Protein AF-A0A1A8Y1Y3-F1 (afdb_monomer)

Solvent-accessible surface area (backbone atoms only — not comparable to full-atom values): 11560 Å² total; per-residue (Å²): 132,56,73,66,62,54,51,51,53,50,50,53,50,54,52,51,53,48,56,71,71,34,91,44,78,70,52,31,53,54,42,54,68,57,48,44,55,51,52,50,52,50,50,53,55,48,48,60,47,53,59,47,52,68,68,58,75,82,61,96,49,75,66,50,58,53,48,48,50,51,46,52,51,46,47,38,67,56,44,21,56,76,56,90,46,70,66,53,41,53,54,55,49,52,36,39,76,68,67,77,42,54,66,69,56,48,17,50,39,26,62,66,50,24,58,43,79,44,97,87,78,46,54,31,38,54,49,66,35,75,67,37,45,54,50,26,51,52,51,46,52,51,50,50,53,50,47,54,54,46,51,57,52,48,51,62,50,47,77,76,38,96,76,42,63,66,59,52,50,55,52,50,51,52,48,54,50,49,53,49,54,32,44,44,60,19,61,49,43,44,56,50,46,54,51,47,43,74,77,40,73,86,50,43,76,42,79,63,130

Radius of gyration: 21.72 Å; Cα contacts (8 Å, |Δi|>4): 151; chains: 1; bounding box: 48×56×58 Å

Mean predicted aligned error: 16.58 Å

Structure (mmCIF, N/CA/C/O backbone):
data_AF-A0A1A8Y1Y3-F1
#
_entry.id   AF-A0A1A8Y1Y3-F1
#
loop_
_atom_site.group_PDB
_atom_site.id
_atom_site.type_symbol
_atom_site.label_atom_id
_atom_site.label_alt_id
_atom_site.label_comp_id
_atom_site.label_asym_id
_atom_site.label_entity_id
_atom_site.label_seq_id
_atom_site.pdbx_PDB_ins_code
_atom_site.Cartn_x
_atom_site.Cartn_y
_atom_site.Cartn_z
_atom_site.occupancy
_atom_site.B_iso_or_equiv
_atom_site.auth_seq_id
_atom_site.auth_comp_id
_atom_site.auth_asym_id
_atom_site.auth_atom_id
_atom_site.pdbx_PDB_model_num
ATOM 1 N N . MET A 1 1 ? -11.762 -36.067 -2.897 1.00 52.84 1 MET A N 1
ATOM 2 C CA . MET A 1 1 ? -12.288 -34.931 -3.679 1.00 52.84 1 MET A CA 1
ATOM 3 C C . MET A 1 1 ? -11.111 -34.290 -4.374 1.00 52.84 1 MET A C 1
ATOM 5 O O . MET A 1 1 ? -10.043 -34.253 -3.764 1.00 52.84 1 MET A O 1
ATOM 9 N N . SER A 1 2 ? -11.249 -33.906 -5.642 1.00 61.72 2 SER A N 1
ATOM 10 C CA . SER A 1 2 ? -10.148 -33.225 -6.332 1.00 61.72 2 SER A CA 1
ATOM 11 C C . SER A 1 2 ? -10.033 -31.788 -5.805 1.00 61.72 2 SER A C 1
ATOM 13 O O . SER A 1 2 ? -11.026 -31.202 -5.377 1.00 61.72 2 SER A O 1
ATOM 15 N N . LYS A 1 3 ? -8.821 -31.222 -5.814 1.00 64.25 3 LYS A N 1
ATOM 16 C CA . LYS A 1 3 ? -8.572 -29.844 -5.352 1.00 64.25 3 LYS A CA 1
ATOM 17 C C . LYS A 1 3 ? -9.423 -28.827 -6.137 1.00 64.25 3 LYS A C 1
ATOM 19 O O . LYS A 1 3 ? -9.935 -27.874 -5.567 1.00 64.25 3 LYS A O 1
ATOM 24 N N . GLU A 1 4 ? -9.675 -29.122 -7.412 1.00 60.81 4 GLU A N 1
ATOM 25 C CA . GLU A 1 4 ? -10.518 -28.322 -8.307 1.00 60.81 4 GLU A CA 1
ATOM 26 C C . GLU A 1 4 ? -12.006 -28.338 -7.914 1.00 60.81 4 GLU A C 1
ATOM 28 O O . GLU A 1 4 ? -12.672 -27.312 -8.015 1.00 60.81 4 GLU A O 1
ATOM 33 N N . GLU A 1 5 ? -12.541 -29.463 -7.422 1.00 67.06 5 GLU A N 1
ATOM 34 C CA . GLU A 1 5 ? -13.933 -29.536 -6.939 1.00 67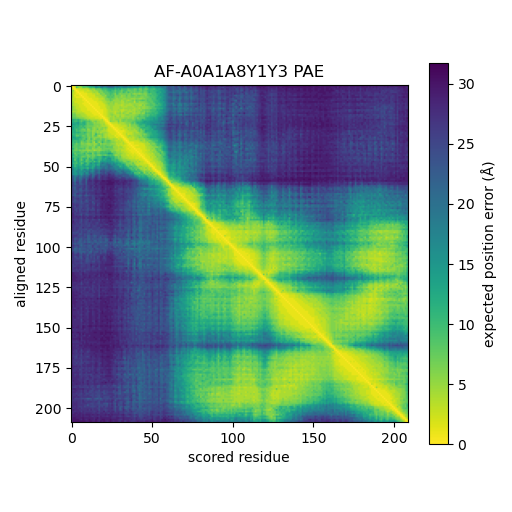.06 5 GLU A CA 1
ATOM 35 C C . GLU A 1 5 ? -14.148 -28.703 -5.668 1.00 67.06 5 GLU A C 1
ATOM 37 O O . GLU A 1 5 ? -15.237 -28.177 -5.431 1.00 67.06 5 GLU A O 1
ATOM 42 N N . GLU A 1 6 ? -13.115 -28.595 -4.836 1.00 68.81 6 GLU A N 1
ATOM 43 C CA . GLU A 1 6 ? -13.151 -27.837 -3.589 1.00 68.81 6 GLU A CA 1
ATOM 44 C C . GLU A 1 6 ? -13.008 -26.330 -3.844 1.00 68.81 6 GLU A C 1
ATOM 46 O O . GLU A 1 6 ? -13.726 -25.538 -3.234 1.00 68.81 6 GLU A O 1
ATOM 51 N N . ASP A 1 7 ? -12.159 -25.948 -4.803 1.00 66.06 7 ASP A N 1
ATOM 52 C CA . ASP A 1 7 ? -12.017 -24.565 -5.269 1.00 66.06 7 ASP A CA 1
ATOM 53 C C . ASP A 1 7 ? -13.298 -24.067 -5.967 1.00 66.06 7 ASP A C 1
ATOM 55 O O . ASP A 1 7 ? -13.729 -22.937 -5.736 1.00 66.06 7 ASP A O 1
ATOM 59 N N . LEU A 1 8 ? -13.967 -24.914 -6.761 1.00 70.06 8 LEU A N 1
ATOM 60 C CA . LEU A 1 8 ? -15.238 -24.571 -7.413 1.00 70.06 8 LEU A CA 1
ATOM 61 C C . LEU A 1 8 ? -16.374 -24.339 -6.409 1.00 70.06 8 LEU A C 1
ATOM 63 O O . LEU A 1 8 ? -17.130 -23.380 -6.553 1.00 70.06 8 LEU A O 1
ATOM 67 N N . ARG A 1 9 ? -16.477 -25.167 -5.362 1.00 74.88 9 ARG A N 1
ATOM 68 C CA . ARG A 1 9 ? -17.486 -24.976 -4.304 1.00 74.88 9 ARG A CA 1
ATOM 69 C C . ARG A 1 9 ? -17.232 -23.724 -3.473 1.00 74.88 9 ARG A C 1
ATOM 71 O O . ARG A 1 9 ? -18.181 -23.063 -3.056 1.00 74.88 9 ARG A O 1
ATOM 78 N N . GLU A 1 10 ? -15.972 -23.390 -3.207 1.00 70.69 10 GLU A N 1
ATOM 79 C CA . GLU A 1 10 ? -15.634 -22.137 -2.526 1.00 70.69 10 GLU A CA 1
ATOM 80 C C . GLU A 1 10 ? -15.898 -20.918 -3.402 1.00 70.69 10 GLU A C 1
ATOM 82 O O . GLU A 1 10 ? -16.419 -19.918 -2.908 1.00 70.69 10 GLU A O 1
ATOM 87 N N . PHE A 1 11 ? -15.619 -21.015 -4.701 1.00 71.31 11 PHE A N 1
ATOM 88 C CA . PHE A 1 11 ? -15.965 -19.981 -5.666 1.00 71.31 11 PHE A CA 1
ATOM 89 C C . PHE A 1 11 ? -17.478 -19.729 -5.695 1.00 71.31 11 PHE A C 1
ATOM 91 O O . PHE A 1 11 ? -17.907 -18.586 -5.552 1.00 71.31 11 PHE A O 1
ATOM 98 N N . GLU A 1 12 ? -18.298 -20.783 -5.776 1.00 74.62 12 GLU A N 1
ATOM 99 C CA . GLU A 1 12 ? -19.763 -20.672 -5.690 1.00 74.62 12 GLU A CA 1
ATOM 100 C C . GLU A 1 12 ? -20.221 -20.020 -4.379 1.00 74.62 12 GLU A C 1
ATOM 102 O O . GLU A 1 12 ? -21.086 -19.143 -4.390 1.00 74.62 12 GLU A O 1
ATOM 107 N N . ARG A 1 13 ? -19.595 -20.373 -3.252 1.00 78.50 13 ARG A N 1
ATOM 108 C CA . ARG A 1 13 ? -19.936 -19.815 -1.938 1.00 78.50 13 ARG A CA 1
ATOM 109 C C . ARG A 1 13 ? -19.617 -18.322 -1.823 1.00 78.50 13 ARG A C 1
ATOM 111 O O . ARG A 1 13 ? -20.435 -17.559 -1.313 1.00 78.50 13 ARG A O 1
ATOM 118 N N . VAL A 1 14 ? -18.452 -17.893 -2.314 1.00 73.75 14 VAL A N 1
ATOM 119 C CA . VAL A 1 14 ? -18.054 -16.473 -2.334 1.00 73.75 14 VAL A CA 1
ATOM 120 C C . VAL A 1 14 ? -18.980 -15.668 -3.247 1.00 73.75 14 VAL A C 1
ATOM 122 O O . VAL A 1 14 ? -19.375 -14.552 -2.903 1.00 73.75 14 VAL A O 1
ATOM 125 N N . LEU A 1 15 ? -19.380 -16.240 -4.386 1.00 70.81 15 LEU A N 1
ATOM 126 C CA . LEU A 1 15 ? -20.354 -15.622 -5.282 1.00 70.81 15 LEU A CA 1
ATOM 127 C C . LEU A 1 15 ? -21.737 -15.477 -4.628 1.00 70.81 15 LEU A C 1
ATOM 129 O O . LEU A 1 15 ? -22.355 -14.420 -4.762 1.00 70.81 15 LEU A O 1
ATOM 133 N N . GLU A 1 16 ? -22.215 -16.486 -3.893 1.00 74.19 16 GLU A N 1
ATOM 134 C CA . GLU A 1 16 ? -23.490 -16.415 -3.163 1.00 74.19 16 GLU A CA 1
ATOM 135 C C . GLU A 1 16 ? -23.486 -15.363 -2.044 1.00 74.19 16 GLU A C 1
ATOM 137 O O . GLU A 1 16 ? -24.480 -14.656 -1.849 1.00 74.19 16 GLU A O 1
ATOM 142 N N . GLU A 1 17 ? -22.378 -15.219 -1.314 1.00 76.75 17 GLU A N 1
ATOM 143 C CA . GLU A 1 17 ? -22.241 -14.198 -0.268 1.00 76.75 17 GLU A CA 1
ATOM 144 C C . GLU A 1 17 ? -22.267 -12.782 -0.852 1.00 76.75 17 GLU A C 1
ATOM 146 O O . GLU A 1 17 ? -23.011 -11.923 -0.371 1.00 76.75 17 GLU A O 1
ATOM 151 N N . LEU A 1 18 ? -21.537 -12.551 -1.946 1.00 71.12 18 LEU A N 1
ATOM 152 C CA . LEU A 1 18 ? -21.542 -11.264 -2.644 1.00 71.12 18 LEU A CA 1
ATOM 153 C C . LEU A 1 18 ? -22.906 -10.960 -3.276 1.00 71.12 18 LEU A C 1
ATOM 155 O O . LEU A 1 18 ? -23.325 -9.799 -3.305 1.00 71.12 18 LEU A O 1
ATOM 159 N N . ALA A 1 19 ? -23.633 -11.993 -3.714 1.00 69.25 19 ALA A N 1
ATOM 160 C CA . ALA A 1 19 ? -25.000 -11.867 -4.204 1.00 69.25 19 ALA A CA 1
ATOM 161 C C . ALA A 1 19 ? -26.004 -11.471 -3.121 1.00 69.25 19 ALA A C 1
ATOM 163 O O . ALA A 1 19 ? -26.882 -10.647 -3.377 1.00 69.25 19 ALA A O 1
ATOM 164 N N . ARG A 1 20 ? -25.850 -11.990 -1.899 1.00 73.88 20 ARG A N 1
ATOM 165 C CA . ARG A 1 20 ? -26.653 -11.568 -0.742 1.00 73.88 20 ARG A CA 1
ATOM 166 C C . ARG A 1 20 ? -26.337 -10.153 -0.269 1.00 73.88 20 ARG A C 1
ATOM 168 O O . ARG A 1 20 ? -27.226 -9.472 0.235 1.00 73.88 20 ARG A O 1
ATOM 175 N N . GLU A 1 21 ? -25.088 -9.715 -0.394 1.00 71.12 21 GLU A N 1
ATOM 176 C CA . GLU A 1 21 ? -24.650 -8.392 0.060 1.00 71.12 21 GLU A CA 1
ATOM 177 C C . GLU A 1 21 ? -24.949 -7.257 -0.936 1.00 71.12 21 GLU A C 1
ATOM 179 O O . GLU A 1 21 ? -24.847 -6.078 -0.573 1.00 71.12 21 GLU A O 1
ATOM 184 N N . ALA A 1 22 ? -25.261 -7.565 -2.193 1.00 68.25 22 ALA A N 1
ATOM 185 C CA . ALA A 1 22 ? -25.546 -6.561 -3.212 1.00 68.25 22 ALA A CA 1
ATOM 186 C C . ALA A 1 22 ? -26.997 -6.070 -3.132 1.00 68.25 22 ALA A C 1
ATOM 188 O O . ALA A 1 22 ? -27.941 -6.857 -3.108 1.00 68.25 22 ALA A O 1
ATOM 189 N N . ARG A 1 23 ? -27.194 -4.745 -3.130 1.00 71.12 23 ARG A N 1
ATOM 190 C CA . ARG A 1 23 ? -28.542 -4.143 -3.055 1.00 71.12 23 ARG A CA 1
ATOM 191 C C . ARG A 1 23 ? -29.171 -3.875 -4.423 1.00 71.12 23 ARG A C 1
ATOM 193 O O . ARG A 1 23 ? -30.367 -3.610 -4.503 1.00 71.12 23 ARG A O 1
ATOM 200 N N . SER A 1 24 ? -28.380 -3.921 -5.494 1.00 73.00 24 SER A N 1
ATOM 201 C CA . SER A 1 24 ? -28.830 -3.714 -6.872 1.00 73.00 24 SER A CA 1
ATOM 202 C C . SER A 1 24 ? -27.942 -4.487 -7.863 1.00 73.00 24 SER A C 1
ATOM 204 O O . SER A 1 24 ? -26.800 -4.821 -7.540 1.00 73.00 24 SER A O 1
ATOM 206 N N . PRO A 1 25 ? -28.417 -4.773 -9.087 1.00 68.12 25 PRO A N 1
ATOM 207 C CA . PRO A 1 25 ? -27.651 -5.547 -10.068 1.00 68.12 25 PRO A CA 1
ATOM 208 C C . PRO A 1 25 ? -26.379 -4.837 -10.566 1.00 68.12 25 PRO A C 1
ATOM 210 O O . PRO A 1 25 ? -25.428 -5.502 -10.974 1.00 68.12 25 PRO A O 1
ATOM 213 N N . SER A 1 26 ? -26.319 -3.502 -10.516 1.00 66.94 26 SER A N 1
ATOM 214 C CA . SER A 1 26 ? -25.091 -2.754 -10.826 1.00 66.94 26 SER A CA 1
ATOM 215 C C . SER A 1 26 ? -24.060 -2.850 -9.699 1.00 66.94 26 SER A C 1
ATOM 217 O O . SER A 1 26 ? -22.875 -2.996 -9.979 1.00 66.94 26 SER A O 1
ATOM 219 N N . ASP A 1 27 ? -24.524 -2.824 -8.446 1.00 67.88 27 ASP A N 1
ATOM 220 C CA . ASP A 1 27 ? -23.708 -2.963 -7.232 1.00 67.88 27 ASP A CA 1
ATOM 221 C C . ASP A 1 27 ? -23.135 -4.387 -7.103 1.00 67.88 27 ASP A C 1
ATOM 223 O O . ASP A 1 27 ? -21.963 -4.585 -6.785 1.00 67.88 27 ASP A O 1
ATOM 227 N N . LEU A 1 28 ? -23.932 -5.389 -7.487 1.00 66.62 28 LEU A N 1
ATOM 228 C CA . LEU A 1 28 ? -23.495 -6.777 -7.624 1.00 66.62 28 LEU A CA 1
ATOM 229 C C . LEU A 1 28 ? -22.328 -6.900 -8.606 1.00 66.62 28 LEU A C 1
ATOM 231 O O . LEU A 1 28 ? -21.344 -7.574 -8.327 1.00 66.62 28 LEU A O 1
ATOM 235 N N . ARG A 1 29 ? -22.418 -6.232 -9.759 1.00 66.06 29 ARG A N 1
ATOM 236 C CA . ARG A 1 29 ? -21.397 -6.318 -10.807 1.00 66.06 29 ARG A CA 1
ATOM 237 C C . ARG A 1 29 ? -20.074 -5.682 -10.374 1.00 66.06 29 ARG A C 1
ATOM 239 O O . ARG A 1 29 ? -19.021 -6.232 -10.682 1.00 66.06 29 ARG A O 1
ATOM 246 N N . SER A 1 30 ? -20.116 -4.570 -9.635 1.00 62.91 30 SER A N 1
ATOM 247 C CA . SER A 1 30 ? -18.916 -3.961 -9.045 1.00 62.91 30 SER A CA 1
ATOM 248 C C . SER A 1 30 ? -18.316 -4.811 -7.926 1.00 62.91 30 SER A C 1
ATOM 250 O O . SER A 1 30 ? -17.102 -4.999 -7.904 1.00 62.91 30 SER A O 1
ATOM 252 N N . LYS A 1 31 ? -19.144 -5.387 -7.046 1.00 66.00 31 LYS A N 1
ATOM 253 C CA . LYS A 1 31 ? -18.680 -6.289 -5.980 1.00 66.00 31 LYS A CA 1
ATOM 254 C C . LYS A 1 31 ? -18.087 -7.583 -6.534 1.00 66.00 31 LYS A C 1
ATOM 256 O O . LYS A 1 31 ? -17.050 -8.035 -6.071 1.00 66.00 31 LYS A O 1
ATOM 261 N N . LEU A 1 32 ? -18.677 -8.153 -7.578 1.00 65.44 32 LEU A N 1
ATOM 262 C CA . LEU A 1 32 ? -18.143 -9.351 -8.224 1.00 65.44 32 LEU A CA 1
ATOM 263 C C . LEU A 1 32 ? -16.787 -9.112 -8.897 1.00 65.44 32 LEU A C 1
ATOM 265 O O . LEU A 1 32 ? -15.934 -9.991 -8.866 1.00 65.44 32 LEU A O 1
ATOM 269 N N . LEU A 1 33 ? -16.563 -7.938 -9.490 1.00 60.78 33 LEU A N 1
ATOM 270 C CA . LEU A 1 33 ? -15.292 -7.635 -10.153 1.00 60.78 33 LEU A CA 1
ATOM 271 C C . LEU A 1 33 ? -14.180 -7.217 -9.181 1.00 60.78 33 LEU A C 1
ATOM 273 O O . LEU A 1 33 ? -13.020 -7.503 -9.459 1.00 60.78 33 LEU A O 1
ATOM 277 N N . CYS A 1 34 ? -14.512 -6.554 -8.070 1.00 58.03 34 CYS A N 1
ATOM 278 C CA . CYS A 1 34 ? -13.516 -6.056 -7.115 1.00 58.03 34 CYS A CA 1
ATOM 279 C C . CYS A 1 34 ? -13.350 -6.950 -5.877 1.00 58.03 34 CYS A C 1
ATOM 281 O O . CYS A 1 34 ? -12.221 -7.207 -5.460 1.00 58.03 34 CYS A O 1
ATOM 283 N N . ASP A 1 35 ? -14.449 -7.436 -5.295 1.00 66.06 35 ASP A N 1
ATOM 284 C CA . ASP A 1 35 ? -14.432 -8.147 -4.012 1.00 66.06 35 ASP A CA 1
ATOM 285 C C . ASP A 1 35 ? -14.315 -9.662 -4.186 1.00 66.06 35 ASP A C 1
ATOM 287 O O . ASP A 1 35 ? -13.680 -10.310 -3.356 1.00 66.06 35 ASP A O 1
ATOM 291 N N . ALA A 1 36 ? -14.861 -10.246 -5.262 1.00 65.19 36 ALA A N 1
ATOM 292 C CA . ALA A 1 36 ? -14.741 -11.692 -5.481 1.00 65.19 36 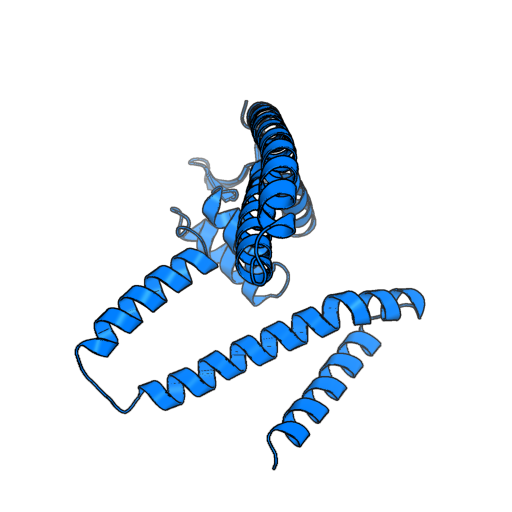ALA A CA 1
ATOM 293 C C . ALA A 1 36 ? -13.285 -12.096 -5.727 1.00 65.19 36 ALA A C 1
ATOM 295 O O . ALA A 1 36 ? -12.791 -13.015 -5.078 1.00 65.19 36 ALA A O 1
ATOM 296 N N . SER A 1 37 ? -12.570 -11.374 -6.597 1.00 58.91 37 SER A N 1
ATOM 297 C CA . SER A 1 37 ? -11.152 -11.647 -6.852 1.00 58.91 37 SER A CA 1
ATOM 298 C C . SER A 1 37 ? -10.305 -11.435 -5.599 1.00 58.91 37 SER A C 1
ATOM 300 O O . SER A 1 37 ? -9.444 -12.251 -5.303 1.00 58.91 37 SER A O 1
ATOM 302 N N . ALA A 1 38 ? -10.583 -10.383 -4.821 1.00 61.94 38 ALA A N 1
ATOM 303 C CA . ALA A 1 38 ? -9.848 -10.103 -3.592 1.00 61.94 38 ALA A CA 1
ATOM 304 C C . ALA A 1 38 ? -10.082 -11.175 -2.514 1.00 61.94 38 ALA A C 1
ATOM 306 O O . ALA A 1 38 ? -9.126 -11.627 -1.889 1.00 61.94 38 ALA A O 1
ATOM 307 N N . ARG A 1 39 ? -11.329 -11.630 -2.327 1.00 65.38 39 ARG A N 1
ATOM 308 C CA . ARG A 1 39 ? -11.656 -12.691 -1.360 1.00 65.38 39 ARG A CA 1
ATOM 309 C C . ARG A 1 39 ? -11.093 -14.051 -1.778 1.00 65.38 39 ARG A C 1
ATOM 311 O O . ARG A 1 39 ? -10.631 -14.799 -0.924 1.00 65.38 39 ARG A O 1
ATOM 318 N N . LEU A 1 40 ? -11.080 -14.366 -3.072 1.00 64.94 40 LEU A N 1
ATOM 319 C CA . LEU A 1 40 ? -10.477 -15.601 -3.589 1.00 64.94 40 LEU A CA 1
ATOM 320 C C . LEU A 1 40 ? -8.946 -15.585 -3.497 1.00 64.94 40 LEU A C 1
ATOM 322 O O . LEU A 1 40 ? -8.332 -16.597 -3.150 1.00 64.94 40 LEU A O 1
ATOM 326 N N . ASP A 1 41 ? -8.326 -14.430 -3.731 1.00 63.47 41 ASP A N 1
ATOM 327 C CA . ASP A 1 41 ? -6.894 -14.233 -3.500 1.00 63.47 41 ASP A CA 1
ATOM 328 C C . ASP A 1 41 ? -6.543 -14.390 -2.009 1.00 63.47 41 ASP A C 1
ATOM 330 O O . ASP A 1 41 ? -5.523 -14.994 -1.677 1.00 63.47 41 ASP A O 1
ATOM 334 N N . ASP A 1 42 ? -7.400 -13.924 -1.096 1.00 66.12 42 ASP A N 1
ATOM 335 C CA . ASP A 1 42 ? -7.206 -14.093 0.349 1.00 66.12 42 ASP A CA 1
ATOM 336 C C . ASP A 1 42 ? -7.364 -15.560 0.790 1.00 66.12 42 ASP A C 1
ATOM 338 O O . ASP A 1 42 ? -6.535 -16.068 1.550 1.00 66.12 42 ASP A O 1
ATOM 342 N N . ILE A 1 43 ? -8.363 -16.280 0.270 1.00 66.56 43 ILE A N 1
ATOM 343 C CA . ILE A 1 43 ? -8.590 -17.703 0.576 1.00 66.56 43 ILE A CA 1
ATOM 344 C C . ILE A 1 43 ? -7.450 -18.575 0.030 1.00 66.56 43 ILE A C 1
ATOM 346 O O . ILE A 1 43 ? -6.923 -19.436 0.741 1.00 66.56 43 ILE A O 1
ATOM 350 N N . SER A 1 44 ? -6.994 -18.319 -1.198 1.00 62.00 44 SER A N 1
ATOM 351 C CA . SER A 1 44 ? -5.840 -19.023 -1.776 1.00 62.00 44 SER A CA 1
ATOM 352 C C . SER A 1 44 ? -4.534 -18.694 -1.035 1.00 62.00 44 SER A C 1
ATOM 354 O O . SER A 1 44 ? -3.703 -19.578 -0.787 1.00 62.00 44 SER A O 1
ATOM 356 N N . ALA A 1 45 ? -4.368 -17.450 -0.574 1.00 58.03 45 ALA A N 1
ATOM 357 C CA . ALA A 1 45 ? -3.261 -17.057 0.291 1.00 58.03 45 ALA A CA 1
ATOM 358 C C . ALA A 1 45 ? -3.318 -17.740 1.668 1.00 58.03 45 ALA A C 1
ATOM 360 O O . ALA A 1 45 ? -2.273 -18.039 2.243 1.00 58.03 45 ALA A O 1
ATOM 361 N N . GLN A 1 46 ? -4.507 -18.020 2.198 1.00 63.59 46 GLN A N 1
ATOM 362 C CA . GLN A 1 46 ? -4.682 -18.694 3.482 1.00 63.59 46 GLN A CA 1
ATOM 363 C C . GLN A 1 46 ? -4.443 -20.207 3.366 1.00 63.59 46 GLN A C 1
ATOM 365 O O . GLN A 1 46 ? -3.722 -20.776 4.186 1.00 63.59 46 GLN A O 1
ATOM 370 N N . ARG A 1 47 ? -4.922 -20.851 2.293 1.00 58.41 47 ARG A N 1
ATOM 371 C CA . ARG A 1 47 ? -4.637 -22.268 1.993 1.00 58.41 47 ARG A CA 1
ATOM 372 C C . ARG A 1 47 ? -3.152 -22.529 1.751 1.00 58.41 47 ARG A C 1
ATOM 374 O O . ARG A 1 47 ? -2.611 -23.498 2.266 1.00 58.41 47 ARG A O 1
ATOM 381 N N . THR A 1 48 ? -2.456 -21.635 1.048 1.00 56.25 48 THR A N 1
ATOM 382 C CA . THR A 1 48 ? -0.998 -21.753 0.837 1.00 56.25 48 THR A CA 1
ATOM 383 C C . THR A 1 48 ? -0.177 -21.577 2.118 1.00 56.25 48 THR A C 1
ATOM 385 O O . THR A 1 48 ? 0.970 -22.018 2.159 1.00 56.25 48 THR A O 1
ATOM 388 N N . LEU A 1 49 ? -0.733 -20.965 3.169 1.00 53.00 49 LEU A N 1
ATOM 389 C CA . LEU A 1 49 ? -0.119 -20.928 4.500 1.00 53.00 49 LEU A CA 1
ATOM 390 C C . LEU A 1 49 ? -0.361 -22.236 5.258 1.00 53.00 49 LEU A C 1
ATOM 392 O O . LEU A 1 49 ? 0.592 -22.795 5.791 1.00 53.00 49 LEU A O 1
ATOM 396 N N . VAL A 1 50 ? -1.588 -22.762 5.226 1.00 56.38 50 VAL A N 1
ATOM 397 C CA . VAL A 1 50 ? -1.960 -24.023 5.894 1.00 56.38 50 VAL A CA 1
ATOM 398 C C . VAL A 1 50 ? -1.246 -25.231 5.268 1.00 56.38 50 VAL A C 1
ATOM 400 O O . VAL A 1 50 ? -0.640 -26.022 5.989 1.00 56.38 50 VAL A O 1
ATOM 403 N N . ASP A 1 51 ? -1.205 -25.325 3.933 1.00 51.09 51 ASP A N 1
ATOM 404 C CA . ASP A 1 51 ? -0.466 -26.373 3.205 1.00 51.09 51 ASP A CA 1
ATOM 405 C C . ASP A 1 51 ? 1.049 -26.300 3.500 1.00 51.09 51 ASP A C 1
ATOM 407 O O . ASP A 1 51 ? 1.746 -27.316 3.538 1.00 51.09 51 ASP A O 1
ATOM 411 N N . ARG A 1 52 ? 1.579 -25.095 3.756 1.00 48.88 52 ARG A N 1
ATOM 412 C CA . ARG A 1 52 ? 3.002 -24.861 4.048 1.00 48.88 52 ARG A CA 1
ATOM 413 C C . ARG A 1 52 ? 3.349 -25.130 5.509 1.00 48.88 52 ARG A C 1
ATOM 415 O O . ARG A 1 52 ? 4.455 -25.589 5.774 1.00 48.88 52 ARG A O 1
ATOM 422 N N . GLU A 1 53 ? 2.424 -24.898 6.434 1.00 50.84 53 GLU A N 1
ATOM 423 C CA . GLU A 1 53 ? 2.542 -25.279 7.846 1.00 50.84 53 GLU A CA 1
ATOM 424 C C . GLU A 1 53 ? 2.491 -26.801 8.025 1.00 50.84 53 GLU A C 1
ATOM 426 O O . GLU A 1 53 ? 3.325 -27.347 8.750 1.00 50.84 53 GLU A O 1
ATOM 431 N N . ALA A 1 54 ? 1.615 -27.495 7.288 1.00 48.78 54 ALA A N 1
ATOM 432 C CA . ALA A 1 54 ? 1.540 -28.957 7.280 1.00 48.78 54 ALA A CA 1
ATOM 433 C C . ALA A 1 54 ? 2.825 -29.612 6.736 1.00 48.78 54 ALA A C 1
ATOM 435 O O . ALA A 1 54 ? 3.275 -30.626 7.262 1.00 48.78 54 ALA A O 1
ATOM 436 N N . HIS A 1 55 ? 3.475 -28.999 5.740 1.00 45.69 55 HIS A N 1
ATOM 437 C CA . HIS A 1 55 ? 4.775 -29.454 5.224 1.00 45.69 55 HIS A CA 1
ATOM 438 C C . HIS A 1 55 ? 5.967 -29.100 6.136 1.00 45.69 55 HIS A C 1
ATOM 440 O O . HIS A 1 55 ? 7.065 -29.622 5.955 1.00 45.69 55 HIS A O 1
ATOM 446 N N . CYS A 1 56 ? 5.783 -28.199 7.108 1.00 44.34 56 CYS A N 1
ATOM 447 C CA . CYS A 1 56 ? 6.855 -27.670 7.959 1.00 44.34 56 CYS A CA 1
ATOM 448 C C . CYS A 1 56 ? 6.966 -28.342 9.336 1.00 44.34 56 CYS A C 1
ATOM 450 O O . CYS A 1 56 ? 7.899 -28.022 10.076 1.00 44.34 56 CYS A O 1
ATOM 452 N N . GLN A 1 57 ? 6.069 -29.266 9.693 1.00 48.75 57 GLN A N 1
ATOM 453 C CA . GLN A 1 57 ? 6.163 -30.001 10.961 1.00 48.75 57 GLN A CA 1
ATOM 454 C C . GLN A 1 57 ? 7.248 -31.094 10.970 1.00 48.75 57 GLN A C 1
ATOM 456 O O . GLN A 1 57 ? 7.638 -31.519 12.054 1.00 48.75 57 GLN A O 1
ATOM 461 N N . ASP A 1 58 ? 7.798 -31.490 9.814 1.00 50.25 58 ASP A N 1
ATOM 462 C CA . ASP A 1 58 ? 8.557 -32.749 9.701 1.00 50.25 58 ASP A CA 1
ATOM 463 C C . ASP A 1 58 ? 10.091 -32.619 9.588 1.00 50.25 58 ASP A C 1
ATOM 465 O O . ASP A 1 58 ? 10.799 -33.611 9.429 1.00 50.25 58 ASP A O 1
ATOM 469 N N . SER A 1 59 ? 10.673 -31.417 9.694 1.00 44.25 59 SER A N 1
ATOM 470 C CA . SER A 1 59 ? 12.139 -31.283 9.605 1.00 44.25 59 SER A CA 1
ATOM 471 C C . SER A 1 59 ? 12.713 -30.173 10.489 1.00 44.25 59 SER A C 1
ATOM 473 O O . SER A 1 59 ? 12.888 -29.022 10.077 1.00 44.25 59 SER A O 1
ATOM 475 N N . GLY A 1 60 ? 13.046 -30.535 11.730 1.00 46.69 60 GLY A N 1
ATOM 476 C CA . GLY A 1 60 ? 13.781 -29.693 12.671 1.00 46.69 60 GLY A CA 1
ATOM 477 C C . GLY A 1 60 ? 15.262 -29.575 12.296 1.00 46.69 60 GLY A C 1
ATOM 478 O O . GLY A 1 60 ? 16.055 -30.469 12.564 1.00 46.69 60 GLY A O 1
ATOM 479 N N . GLY A 1 61 ? 15.657 -28.444 11.712 1.00 54.59 61 GLY A N 1
ATOM 480 C CA . GLY A 1 61 ? 17.060 -28.121 11.439 1.00 54.59 61 GLY A CA 1
ATOM 481 C C . GLY A 1 61 ? 17.283 -26.630 11.188 1.00 54.59 61 GLY A C 1
ATOM 482 O O . GLY A 1 61 ? 16.331 -25.881 10.998 1.00 54.59 61 GLY A O 1
ATOM 483 N N . LEU A 1 62 ? 18.549 -26.192 11.156 1.00 54.97 62 LEU A N 1
ATOM 484 C CA . LEU A 1 62 ? 19.012 -24.838 10.781 1.00 54.97 62 LEU A CA 1
ATOM 485 C C . LEU A 1 62 ? 18.233 -24.119 9.649 1.00 54.97 62 LEU A C 1
ATOM 487 O O . LEU A 1 62 ? 18.007 -22.914 9.810 1.00 54.97 62 LEU A O 1
ATOM 491 N N . PRO A 1 63 ? 17.752 -24.780 8.568 1.00 57.66 63 PRO A N 1
ATOM 492 C CA . PRO A 1 63 ? 16.849 -24.145 7.601 1.00 57.66 63 PRO A CA 1
ATOM 493 C C . PRO A 1 63 ? 15.594 -23.539 8.240 1.00 57.66 63 PRO A C 1
ATOM 495 O O . PRO A 1 63 ? 15.168 -22.469 7.824 1.00 57.66 63 PRO A O 1
ATOM 498 N N . HIS A 1 64 ? 15.050 -24.122 9.309 1.00 53.66 64 HIS A N 1
ATOM 499 C CA . HIS A 1 64 ? 13.897 -23.583 10.030 1.00 53.66 64 HIS A CA 1
ATOM 500 C C . HIS A 1 64 ? 14.191 -22.226 10.683 1.00 53.66 64 HIS A C 1
ATOM 502 O O . HIS A 1 64 ? 13.321 -21.362 10.702 1.00 53.66 64 HIS A O 1
ATOM 508 N N . LYS A 1 65 ? 15.418 -21.977 11.165 1.00 57.22 65 LYS A N 1
ATOM 509 C CA . LYS A 1 65 ? 15.784 -20.663 11.724 1.00 57.22 65 LYS A CA 1
ATOM 510 C C . LYS A 1 65 ? 15.897 -19.600 10.637 1.00 57.22 65 LYS A C 1
ATOM 512 O O . LYS A 1 65 ? 15.451 -18.479 10.854 1.00 57.22 65 LYS A O 1
ATOM 517 N N . VAL A 1 66 ? 16.434 -19.955 9.469 1.00 62.31 66 VAL A N 1
ATOM 518 C CA . VAL A 1 66 ? 16.534 -19.040 8.320 1.00 62.31 66 VAL A CA 1
ATOM 519 C C . VAL A 1 66 ? 15.157 -18.786 7.717 1.00 62.31 66 VAL A C 1
ATOM 521 O O . VAL A 1 66 ? 14.812 -17.638 7.476 1.00 62.31 66 VAL A O 1
ATOM 524 N N . VAL A 1 67 ? 14.330 -19.819 7.559 1.00 64.31 67 VAL A N 1
ATOM 525 C CA . VAL A 1 67 ? 12.944 -19.681 7.099 1.00 64.31 67 VAL A CA 1
ATOM 526 C C . VAL A 1 67 ? 12.119 -18.906 8.113 1.00 64.31 67 VAL A C 1
ATOM 528 O O . VAL A 1 67 ? 11.388 -18.023 7.703 1.00 64.31 67 VAL A O 1
ATOM 531 N N . ARG A 1 68 ? 12.266 -19.134 9.423 1.00 63.84 68 ARG A N 1
ATOM 532 C CA . ARG A 1 68 ? 11.594 -18.330 10.456 1.00 63.84 68 ARG A CA 1
ATOM 533 C C . ARG A 1 68 ? 12.086 -16.887 10.446 1.00 63.84 68 ARG A C 1
ATOM 535 O O . ARG A 1 68 ? 11.268 -15.987 10.587 1.00 63.84 68 ARG A O 1
ATOM 542 N N . TYR A 1 69 ? 13.380 -16.640 10.254 1.00 64.06 69 TYR A N 1
ATOM 543 C CA . TYR A 1 69 ? 13.932 -15.288 10.126 1.00 64.06 69 TYR A CA 1
ATOM 544 C C . TYR A 1 69 ? 13.418 -14.584 8.866 1.00 64.06 69 TYR A C 1
ATOM 546 O O . TYR A 1 69 ? 12.995 -13.435 8.926 1.00 64.06 69 TYR A O 1
ATOM 554 N N . LEU A 1 70 ? 13.389 -15.282 7.730 1.00 60.69 70 LEU A N 1
ATOM 555 C CA . LEU A 1 70 ? 12.841 -14.770 6.478 1.00 60.69 70 LEU A CA 1
ATOM 556 C C . LEU A 1 70 ? 11.327 -14.608 6.553 1.00 60.69 70 LEU A C 1
ATOM 558 O O . LEU A 1 70 ? 10.826 -13.631 6.025 1.00 60.69 70 LEU A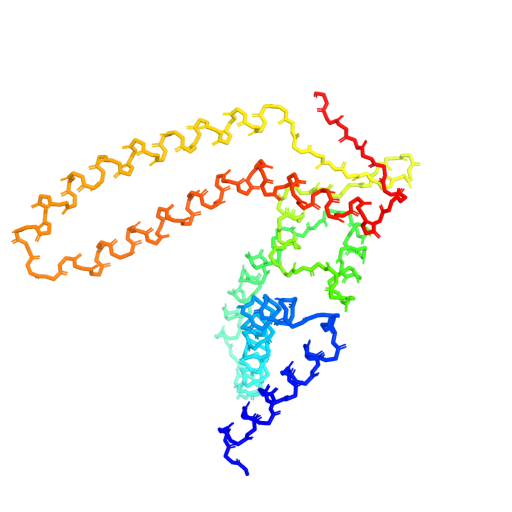 O 1
ATOM 562 N N . ALA A 1 71 ? 10.610 -15.493 7.242 1.00 59.19 71 ALA A N 1
ATOM 563 C CA . ALA A 1 71 ? 9.173 -15.414 7.466 1.00 59.19 71 ALA A CA 1
ATOM 564 C C . ALA A 1 71 ? 8.833 -14.254 8.399 1.00 59.19 71 ALA A C 1
ATOM 566 O O . ALA A 1 71 ? 7.956 -13.477 8.075 1.00 59.19 71 ALA A O 1
ATOM 567 N N . THR A 1 72 ? 9.575 -14.045 9.487 1.00 60.03 72 THR A N 1
ATOM 568 C CA . THR A 1 72 ? 9.399 -12.875 10.370 1.00 60.03 72 THR A CA 1
ATOM 569 C C . THR A 1 72 ? 9.799 -11.570 9.678 1.00 60.03 72 THR A C 1
ATOM 571 O O . THR A 1 72 ? 9.108 -10.558 9.809 1.00 60.03 72 THR A O 1
ATOM 574 N N . LYS A 1 73 ? 10.856 -11.572 8.855 1.00 59.38 73 LYS A N 1
ATOM 575 C CA . LYS A 1 73 ? 11.172 -10.462 7.936 1.00 59.38 73 LYS A CA 1
ATOM 576 C C . LYS A 1 73 ? 10.076 -10.248 6.891 1.00 59.38 73 LYS A C 1
ATOM 578 O O . LYS A 1 73 ? 9.740 -9.113 6.589 1.00 59.38 73 LYS A O 1
ATOM 583 N N . TRP A 1 74 ? 9.491 -11.307 6.355 1.00 51.44 74 TRP A N 1
ATOM 584 C CA . TRP A 1 74 ? 8.417 -11.244 5.367 1.00 51.44 74 TRP A CA 1
ATOM 585 C C . TRP A 1 74 ? 7.103 -10.765 5.983 1.00 51.44 74 TRP A C 1
ATOM 587 O O . TRP A 1 74 ? 6.376 -9.977 5.389 1.00 51.44 74 TRP A O 1
ATOM 597 N N . GLU A 1 75 ? 6.821 -11.184 7.207 1.00 56.84 75 GLU A N 1
ATOM 598 C CA . GLU A 1 75 ? 5.643 -10.830 7.982 1.00 56.84 75 GLU A CA 1
ATOM 599 C C . GLU A 1 75 ? 5.745 -9.393 8.493 1.00 56.84 75 GLU A C 1
ATOM 601 O O . GLU A 1 75 ? 4.759 -8.668 8.439 1.00 56.84 75 GLU A O 1
ATOM 606 N N . SER A 1 76 ? 6.943 -8.920 8.855 1.00 54.91 76 SER A N 1
ATOM 607 C CA . SER A 1 76 ? 7.208 -7.491 9.092 1.00 54.91 76 SER A CA 1
ATOM 608 C C . SER A 1 76 ? 7.175 -6.656 7.808 1.00 54.91 76 SER A C 1
ATOM 610 O O . SER A 1 76 ? 6.707 -5.521 7.834 1.00 54.91 76 SER A O 1
ATOM 612 N N . LEU A 1 77 ? 7.569 -7.210 6.657 1.00 54.00 77 LEU A N 1
ATOM 613 C CA . LEU A 1 77 ? 7.384 -6.555 5.358 1.00 54.00 77 LEU A CA 1
ATOM 614 C C . LEU A 1 77 ? 5.901 -6.479 4.961 1.00 54.00 77 LEU A C 1
ATOM 616 O O . LEU A 1 77 ? 5.485 -5.462 4.409 1.00 54.00 77 LEU A O 1
ATOM 620 N N . ARG A 1 78 ? 5.094 -7.506 5.266 1.00 53.75 78 ARG A N 1
ATOM 621 C CA . ARG A 1 78 ? 3.644 -7.548 4.998 1.00 53.75 78 ARG A CA 1
ATOM 622 C C . ARG A 1 78 ? 2.831 -6.704 5.979 1.00 53.75 78 ARG A C 1
ATOM 624 O O . ARG A 1 78 ? 1.920 -6.014 5.541 1.00 53.75 78 ARG A O 1
ATOM 631 N N . ARG A 1 79 ? 3.146 -6.738 7.277 1.00 54.19 79 ARG A N 1
ATOM 632 C CA . ARG A 1 79 ? 2.428 -6.001 8.334 1.00 54.19 79 ARG A CA 1
ATOM 633 C C . ARG A 1 79 ? 2.956 -4.584 8.552 1.00 54.19 79 ARG A C 1
ATOM 635 O O . ARG A 1 79 ? 2.250 -3.787 9.154 1.00 54.19 79 ARG A O 1
ATOM 642 N N . GLY A 1 80 ? 4.144 -4.249 8.053 1.00 55.31 80 GLY A N 1
ATOM 643 C CA . GLY A 1 80 ? 4.837 -3.008 8.402 1.00 55.31 80 GLY A CA 1
ATOM 644 C C . GLY A 1 80 ? 5.519 -3.099 9.777 1.00 55.31 80 GLY A C 1
ATOM 645 O O . GLY A 1 80 ? 5.298 -4.067 10.513 1.00 55.31 80 GLY A O 1
ATOM 646 N N . PRO A 1 81 ? 6.374 -2.122 10.134 1.00 61.44 81 PRO A N 1
ATOM 647 C CA . PRO A 1 81 ? 6.973 -2.055 11.464 1.00 61.44 81 PRO A CA 1
ATOM 648 C C . PRO A 1 81 ? 5.863 -2.016 12.512 1.00 61.44 81 PRO A C 1
ATOM 650 O O . PRO A 1 81 ? 4.879 -1.297 12.362 1.00 61.44 81 PRO A O 1
ATOM 653 N N . ALA A 1 82 ? 5.991 -2.831 13.552 1.00 59.69 82 ALA A N 1
ATOM 654 C CA . ALA A 1 82 ? 4.930 -2.956 14.532 1.00 59.69 82 ALA A CA 1
ATOM 655 C C . ALA A 1 82 ? 4.714 -1.609 15.249 1.00 59.69 82 ALA A C 1
ATOM 657 O O . ALA A 1 82 ? 5.688 -0.970 15.646 1.00 59.69 82 ALA A O 1
ATOM 658 N N . LEU A 1 83 ? 3.451 -1.186 15.405 1.00 59.91 83 LEU A N 1
ATOM 659 C CA . LEU A 1 83 ? 3.097 0.029 16.150 1.00 59.91 83 LEU A CA 1
ATOM 660 C C . LEU A 1 83 ? 3.780 0.016 17.520 1.00 59.91 83 LEU A C 1
ATOM 662 O O . LEU A 1 83 ? 3.753 -1.015 18.204 1.00 59.91 83 LEU A O 1
ATOM 666 N N . SER A 1 84 ? 4.384 1.147 17.889 1.00 60.91 84 SER A N 1
ATOM 667 C CA . SER A 1 84 ? 5.085 1.328 19.165 1.00 60.91 84 SER A CA 1
ATOM 668 C C . SER A 1 84 ? 4.148 1.131 20.358 1.00 60.91 84 SER A C 1
ATOM 670 O O . SER A 1 84 ? 4.563 0.588 21.378 1.00 60.91 84 SER A O 1
ATOM 672 N N . ASP A 1 85 ? 2.873 1.496 20.192 1.00 68.38 85 ASP A N 1
ATOM 673 C CA . ASP A 1 85 ? 1.874 1.451 21.253 1.00 68.38 85 ASP A CA 1
ATOM 674 C C . ASP A 1 85 ? 1.050 0.147 21.195 1.00 68.38 85 ASP A C 1
ATOM 676 O O . ASP A 1 85 ? 0.403 -0.135 20.175 1.00 68.38 85 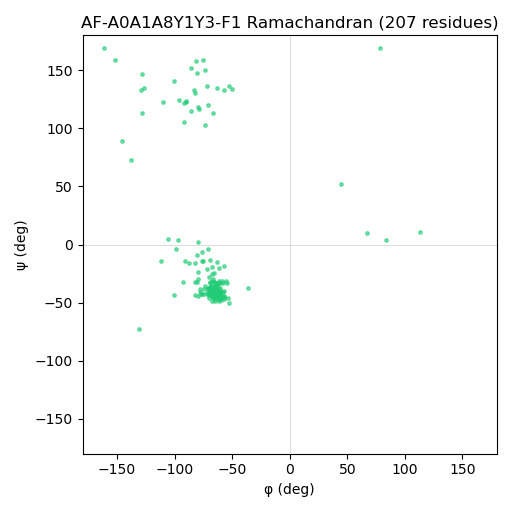ASP A O 1
ATOM 680 N N . PRO A 1 86 ? 0.995 -0.646 22.284 1.00 69.94 86 PRO A N 1
ATOM 681 C CA . PRO A 1 86 ? 0.257 -1.912 22.314 1.00 69.94 86 PRO A CA 1
ATOM 682 C C . PRO A 1 86 ? -1.264 -1.720 22.196 1.00 69.94 86 PRO A C 1
ATOM 684 O O . PRO A 1 86 ? -1.946 -2.565 21.622 1.00 69.94 86 PRO A O 1
ATOM 687 N N . LEU A 1 87 ? -1.796 -0.588 22.671 1.00 68.81 87 LEU A N 1
ATOM 688 C CA . LEU A 1 87 ? -3.221 -0.250 22.562 1.00 68.81 87 LEU A CA 1
ATOM 689 C C . LEU A 1 87 ? -3.624 0.107 21.125 1.00 68.81 87 LEU A C 1
ATOM 691 O O . LEU A 1 87 ? -4.660 -0.348 20.645 1.00 68.81 87 LEU A O 1
ATOM 695 N N . ALA A 1 88 ? -2.787 0.870 20.415 1.00 71.12 88 ALA A N 1
ATOM 696 C CA . ALA A 1 88 ? -3.008 1.171 19.001 1.00 71.12 88 ALA A CA 1
ATOM 697 C C . ALA A 1 88 ? -2.951 -0.109 18.155 1.00 71.12 88 ALA A C 1
ATOM 699 O O . ALA A 1 88 ? -3.748 -0.283 17.235 1.00 71.12 88 ALA A O 1
ATOM 700 N N . ARG A 1 89 ? -2.054 -1.038 18.511 1.00 75.56 89 ARG A N 1
ATOM 701 C CA . ARG A 1 89 ? -1.974 -2.354 17.874 1.00 75.56 89 ARG A CA 1
ATOM 702 C C . ARG A 1 89 ? -3.262 -3.159 18.058 1.00 75.56 89 ARG A C 1
ATOM 704 O O . ARG A 1 89 ? -3.778 -3.661 17.070 1.00 75.56 89 ARG A O 1
ATOM 711 N N . GLY A 1 90 ? -3.813 -3.218 19.272 1.00 75.81 90 GLY A N 1
ATOM 712 C CA . GLY A 1 90 ? -5.066 -3.935 19.539 1.00 75.81 90 GLY A CA 1
ATOM 713 C C . GLY A 1 90 ? -6.261 -3.401 18.741 1.00 75.81 90 GLY A C 1
ATOM 714 O O . GLY A 1 90 ? -7.050 -4.181 18.218 1.00 75.81 90 GLY A O 1
ATOM 715 N N . VAL A 1 91 ? -6.367 -2.079 18.574 1.00 76.00 91 VAL A N 1
ATOM 716 C CA . VAL A 1 91 ? -7.436 -1.469 17.761 1.00 76.00 91 VAL A CA 1
ATOM 717 C C . VAL A 1 91 ? -7.272 -1.799 16.280 1.00 76.00 91 VAL A C 1
ATOM 719 O O . VAL A 1 91 ? -8.241 -2.162 15.618 1.00 76.00 91 VAL A O 1
ATOM 722 N N . VAL A 1 92 ? -6.050 -1.708 15.754 1.00 77.75 92 VAL A N 1
ATOM 723 C CA . VAL A 1 92 ? -5.766 -2.048 14.353 1.00 77.75 92 VAL A CA 1
ATOM 724 C C . VAL A 1 92 ? -6.001 -3.532 14.086 1.00 77.75 92 VAL A C 1
ATOM 726 O O . VAL A 1 92 ? -6.573 -3.880 13.056 1.00 77.75 92 VAL A O 1
ATOM 729 N N . ASP A 1 93 ? -5.605 -4.398 15.013 1.00 79.31 93 ASP A N 1
ATOM 730 C CA . ASP A 1 93 ? -5.786 -5.840 14.886 1.00 79.31 93 ASP A CA 1
ATOM 731 C C . ASP A 1 93 ? -7.277 -6.206 14.942 1.00 79.31 93 ASP A C 1
ATOM 733 O O . ASP A 1 93 ? -7.747 -6.923 14.063 1.00 79.31 93 ASP A O 1
ATOM 737 N N . GLY A 1 94 ? -8.059 -5.590 15.836 1.00 78.25 94 GLY A N 1
ATOM 738 C CA . GLY A 1 94 ? -9.518 -5.758 15.870 1.00 78.25 94 GLY A CA 1
ATOM 739 C C . GLY A 1 94 ? -10.239 -5.231 14.619 1.00 78.25 94 GLY A C 1
ATOM 740 O O . GLY A 1 94 ? -11.232 -5.807 14.170 1.00 78.25 94 GLY A O 1
ATOM 741 N N . LEU A 1 95 ? -9.739 -4.161 13.993 1.00 77.38 95 LEU A N 1
ATOM 742 C CA . LEU A 1 95 ? -10.282 -3.648 12.725 1.00 77.38 95 LEU A CA 1
ATOM 743 C C . LEU A 1 95 ? -9.992 -4.577 11.535 1.00 77.38 95 LEU A C 1
ATOM 745 O O . LEU A 1 95 ? -10.761 -4.610 10.575 1.00 77.38 95 LEU A O 1
ATOM 749 N N . VAL A 1 96 ? -8.903 -5.339 11.606 1.00 80.12 96 VAL A N 1
ATOM 750 C CA . VAL A 1 96 ? -8.528 -6.329 10.590 1.00 80.12 96 VAL A CA 1
ATOM 751 C C . VAL A 1 96 ? -9.276 -7.641 10.813 1.00 80.12 96 VAL A C 1
ATOM 753 O O . VAL A 1 96 ? -9.813 -8.195 9.861 1.00 80.12 96 VAL A O 1
ATOM 756 N N . GLU A 1 97 ? -9.387 -8.105 12.059 1.00 79.75 97 GLU A N 1
ATOM 757 C CA . GLU A 1 97 ? -10.167 -9.297 12.428 1.00 79.75 97 GLU A CA 1
ATOM 758 C C . GLU A 1 97 ? -11.657 -9.142 12.103 1.00 79.75 97 GLU A C 1
ATOM 760 O O . GLU A 1 97 ? -12.311 -10.098 11.700 1.00 79.75 97 GLU A O 1
ATOM 765 N N . SER A 1 98 ? -12.189 -7.922 12.206 1.00 74.06 98 SER A N 1
ATOM 766 C CA . SER A 1 98 ? -13.562 -7.604 11.798 1.00 74.06 98 SER A CA 1
ATOM 767 C C . SER A 1 98 ? -13.744 -7.410 10.286 1.00 74.06 98 SER A C 1
ATOM 769 O O . SER A 1 98 ? -14.845 -7.072 9.851 1.00 74.06 98 SER A O 1
ATOM 771 N N . GLY A 1 99 ? -12.688 -7.578 9.480 1.00 71.81 99 GLY A N 1
ATOM 772 C CA . GLY A 1 99 ? -12.729 -7.426 8.021 1.00 71.81 99 GLY A CA 1
ATOM 773 C C . GLY A 1 99 ? -12.980 -5.994 7.535 1.00 71.81 99 GLY A C 1
ATOM 774 O O . GLY A 1 99 ? -13.224 -5.778 6.352 1.00 71.81 99 GLY A O 1
ATOM 775 N N . ARG A 1 100 ? -12.931 -4.998 8.428 1.00 72.75 100 ARG A N 1
ATOM 776 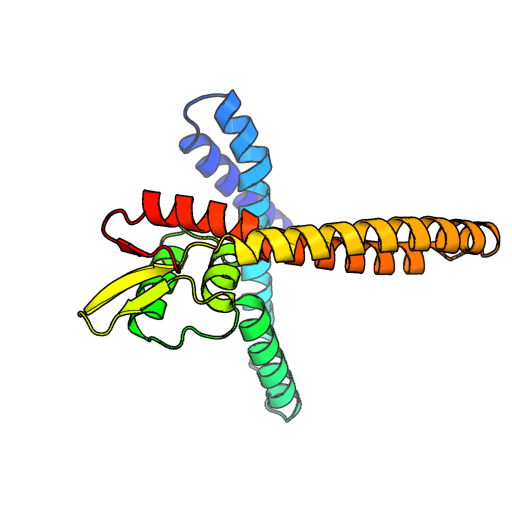C CA . ARG A 1 100 ? -13.194 -3.588 8.094 1.00 72.75 100 ARG A CA 1
ATOM 777 C C . ARG A 1 100 ? -11.999 -2.907 7.437 1.00 72.75 100 ARG A C 1
ATOM 779 O O . ARG A 1 100 ? -12.170 -1.906 6.749 1.00 72.75 100 ARG A O 1
ATOM 786 N N . ILE A 1 101 ? -10.798 -3.427 7.681 1.00 78.44 101 ILE A N 1
ATOM 787 C CA . ILE A 1 101 ? -9.540 -2.918 7.140 1.00 78.44 101 ILE A CA 1
ATOM 788 C C . ILE A 1 101 ? -8.761 -4.070 6.506 1.00 78.44 101 ILE A C 1
ATOM 790 O O . ILE A 1 101 ? -8.571 -5.125 7.106 1.00 78.44 101 ILE A O 1
ATOM 794 N N . THR A 1 102 ? -8.258 -3.846 5.295 1.00 76.75 102 THR A N 1
ATOM 795 C CA . THR A 1 102 ? -7.439 -4.824 4.565 1.00 76.75 102 THR A CA 1
ATOM 796 C C . THR A 1 102 ? -6.013 -4.903 5.118 1.00 76.75 102 THR A C 1
ATOM 798 O O . THR A 1 102 ? -5.476 -3.950 5.691 1.00 76.75 102 THR A O 1
ATOM 801 N N . VAL A 1 103 ? -5.315 -6.014 4.862 1.00 71.56 103 VAL A N 1
ATOM 802 C CA . VAL A 1 103 ? -3.904 -6.191 5.267 1.00 71.56 103 VAL A CA 1
ATOM 803 C C . VAL A 1 103 ? -2.989 -5.110 4.663 1.00 71.56 103 VAL A C 1
ATOM 805 O O . VAL A 1 103 ? -2.029 -4.675 5.302 1.00 71.56 103 VAL A O 1
ATOM 808 N N . LYS A 1 104 ? -3.309 -4.611 3.459 1.00 70.94 104 LYS A N 1
ATOM 809 C CA . LYS A 1 104 ? -2.589 -3.494 2.818 1.00 70.94 104 LYS A CA 1
ATOM 810 C C . LYS A 1 104 ? -2.755 -2.189 3.599 1.00 70.94 104 LYS A C 1
ATOM 812 O O . LYS A 1 104 ? -1.772 -1.493 3.839 1.00 70.94 104 LYS A O 1
ATOM 817 N N . GLN A 1 105 ? -3.973 -1.884 4.038 1.00 74.94 105 GLN A N 1
ATOM 818 C CA . GLN A 1 105 ? -4.251 -0.700 4.850 1.00 74.94 105 GLN A CA 1
ATOM 819 C C . GLN A 1 105 ? -3.600 -0.813 6.236 1.00 74.94 105 GLN A C 1
ATOM 821 O O . GLN A 1 105 ? -2.970 0.143 6.681 1.00 74.94 105 GLN A O 1
ATOM 826 N N . ARG A 1 106 ? -3.621 -2.000 6.864 1.00 77.88 106 ARG A N 1
ATOM 827 C CA . ARG A 1 106 ? -2.868 -2.285 8.103 1.00 77.88 106 ARG A CA 1
ATOM 828 C C . ARG A 1 106 ? -1.386 -1.946 7.953 1.00 77.88 106 ARG A C 1
ATOM 830 O O . ARG A 1 106 ? -0.810 -1.287 8.816 1.00 77.88 106 ARG A O 1
ATOM 837 N N . ARG A 1 107 ? -0.770 -2.363 6.842 1.00 74.50 107 ARG A N 1
ATOM 838 C CA . ARG A 1 107 ? 0.640 -2.076 6.550 1.00 74.50 107 ARG A CA 1
ATOM 839 C C . ARG A 1 107 ? 0.919 -0.578 6.496 1.00 74.50 107 ARG A C 1
ATOM 841 O O . ARG A 1 107 ? 1.917 -0.142 7.058 1.00 74.50 107 ARG A O 1
ATOM 848 N N . LEU A 1 108 ? 0.056 0.195 5.842 1.00 74.19 108 LEU A N 1
ATOM 849 C CA . LEU A 1 108 ? 0.215 1.645 5.710 1.00 74.19 108 LEU A CA 1
ATOM 850 C C . LEU A 1 108 ? 0.001 2.371 7.044 1.00 74.19 108 LEU A C 1
ATOM 852 O O . LEU A 1 108 ? 0.802 3.237 7.397 1.00 74.19 108 LEU A O 1
ATOM 856 N N . ILE A 1 109 ? -0.997 1.955 7.829 1.00 79.31 109 ILE A N 1
ATOM 857 C CA . ILE A 1 109 ? -1.236 2.466 9.189 1.00 79.31 109 ILE A CA 1
ATOM 858 C C . ILE A 1 109 ? 0.001 2.258 10.066 1.00 79.31 109 ILE A C 1
ATOM 860 O O . ILE A 1 109 ? 0.428 3.180 10.762 1.00 79.31 109 ILE A O 1
ATOM 864 N N . ASN A 1 110 ? 0.601 1.071 9.992 1.00 77.81 110 ASN A N 1
ATOM 865 C CA . ASN A 1 110 ? 1.790 0.705 10.754 1.00 77.81 110 ASN A CA 1
ATOM 866 C C . ASN A 1 110 ? 3.047 1.444 10.274 1.00 77.81 110 ASN A C 1
ATOM 868 O O . ASN A 1 110 ? 3.783 2.003 11.085 1.00 77.81 110 ASN A O 1
ATOM 872 N N . LEU A 1 111 ? 3.277 1.497 8.958 1.00 73.25 111 LEU A N 1
ATOM 873 C CA . LEU A 1 111 ? 4.454 2.129 8.353 1.00 73.25 111 LEU A CA 1
ATOM 874 C C . LEU A 1 111 ? 4.515 3.634 8.635 1.00 73.25 111 LEU A C 1
ATOM 876 O O . LEU A 1 111 ? 5.585 4.159 8.932 1.00 73.25 111 LEU A O 1
ATOM 880 N N . TYR A 1 112 ? 3.370 4.314 8.577 1.00 71.50 112 TYR A N 1
ATOM 881 C CA . TYR A 1 112 ? 3.281 5.751 8.827 1.00 71.50 112 TYR A CA 1
ATOM 882 C C . TYR A 1 112 ? 2.865 6.102 10.256 1.00 71.50 112 TYR A C 1
ATOM 884 O O . TYR A 1 112 ? 2.701 7.284 10.556 1.00 71.50 112 TYR A O 1
ATOM 892 N N . GLN A 1 113 ? 2.701 5.100 11.129 1.00 74.00 113 GLN A N 1
ATOM 893 C CA . GLN A 1 113 ? 2.211 5.259 12.502 1.00 74.00 113 GLN A CA 1
ATOM 894 C C . GLN A 1 113 ? 1.004 6.201 12.563 1.00 74.00 113 GLN A C 1
ATOM 896 O O . GLN A 1 113 ? 1.008 7.201 13.285 1.00 74.00 113 GLN A O 1
ATOM 901 N N . MET A 1 114 ? -0.003 5.907 11.736 1.00 78.56 114 MET A N 1
ATOM 902 C CA . MET A 1 114 ? -1.163 6.780 11.561 1.00 78.56 114 MET A CA 1
ATOM 903 C C . MET A 1 114 ? -2.022 6.859 12.820 1.00 78.56 114 MET A C 1
ATOM 905 O O . MET A 1 114 ? -2.711 7.849 13.006 1.00 78.56 114 MET A O 1
ATOM 909 N N . ILE A 1 115 ? -1.987 5.849 13.687 1.00 79.31 115 ILE A N 1
ATOM 910 C CA . ILE A 1 115 ? -2.701 5.857 14.964 1.00 79.31 115 ILE A CA 1
ATOM 911 C C . ILE A 1 115 ? -1.661 5.962 16.070 1.00 79.31 115 ILE A C 1
ATOM 913 O O . ILE A 1 115 ? -0.758 5.129 16.151 1.00 79.31 115 ILE A O 1
ATOM 917 N N . ARG A 1 116 ? -1.786 6.991 16.908 1.00 78.06 116 ARG A N 1
ATOM 918 C CA . ARG A 1 116 ? -0.898 7.225 18.051 1.00 78.06 116 ARG A CA 1
ATOM 919 C C . ARG A 1 116 ? -1.706 7.428 19.315 1.00 78.06 116 ARG A C 1
ATOM 921 O O . ARG A 1 116 ? -2.796 8.004 19.276 1.00 78.06 116 ARG A O 1
ATOM 928 N N . PHE A 1 117 ? -1.153 6.973 20.430 1.00 74.38 117 PHE A N 1
ATOM 929 C CA . PHE A 1 117 ? -1.696 7.285 21.738 1.00 74.38 117 PHE A CA 1
ATOM 930 C C . PHE A 1 117 ? -1.046 8.569 22.256 1.00 74.38 117 PHE A C 1
ATOM 932 O O . PHE A 1 117 ? 0.177 8.677 22.311 1.00 74.38 117 PHE A O 1
ATOM 939 N N . GLN A 1 118 ? -1.853 9.573 22.586 1.00 72.75 118 GLN A N 1
ATOM 940 C CA . GLN A 1 118 ? -1.350 10.804 23.186 1.00 72.75 118 GLN A CA 1
ATOM 941 C C . GLN A 1 118 ? -1.255 10.632 24.710 1.00 72.75 118 GLN A C 1
ATOM 943 O O . GLN A 1 118 ? -2.050 9.905 25.305 1.00 72.75 118 GLN A O 1
ATOM 948 N N . GLU A 1 119 ? -0.334 11.345 25.363 1.00 65.81 119 GLU A N 1
ATOM 949 C CA . GLU A 1 119 ? -0.162 11.333 26.832 1.00 65.81 119 GLU A CA 1
ATOM 950 C C . GLU A 1 119 ? -1.441 11.724 27.601 1.00 65.81 119 GLU A C 1
ATOM 952 O O . GLU A 1 119 ? -1.604 11.382 28.767 1.00 65.81 119 GLU A O 1
ATOM 957 N N . SER A 1 120 ? -2.390 12.378 26.923 1.00 64.31 120 SER A N 1
ATOM 958 C CA . SER A 1 120 ? -3.726 12.721 27.421 1.00 64.31 120 SER A CA 1
ATOM 959 C C . SER A 1 120 ? -4.680 11.525 27.575 1.00 64.31 120 SER A C 1
ATOM 961 O O . SER A 1 120 ? -5.814 11.708 28.014 1.00 64.31 120 SER A O 1
ATOM 963 N N . GLY A 1 121 ? -4.268 10.315 27.183 1.00 66.88 121 GLY A N 1
ATOM 964 C CA . GLY A 1 121 ? -5.120 9.123 27.201 1.00 66.88 121 GLY A CA 1
ATOM 965 C C . GLY A 1 121 ? -6.026 8.976 25.975 1.00 66.88 121 GLY A C 1
ATOM 966 O O . GLY A 1 121 ? -6.846 8.061 25.924 1.00 66.88 121 GLY A O 1
ATOM 967 N N . SER A 1 122 ? -5.908 9.872 24.989 1.00 72.88 122 SER A N 1
ATOM 968 C CA . SER A 1 122 ? -6.734 9.855 23.778 1.00 72.88 122 SER A CA 1
ATOM 969 C C . SER A 1 122 ? -5.999 9.239 22.583 1.00 72.88 122 SER A C 1
ATOM 971 O O . SER A 1 122 ? -4.802 9.459 22.383 1.00 72.88 122 SER A O 1
ATOM 973 N N . MET A 1 123 ? -6.728 8.458 21.779 1.00 76.19 123 MET A N 1
ATOM 974 C CA . MET A 1 123 ? -6.238 7.963 20.491 1.00 76.19 123 MET A CA 1
ATOM 975 C C . MET A 1 123 ? -6.442 9.008 19.409 1.00 76.19 123 MET A C 1
ATOM 977 O O . MET A 1 123 ? -7.529 9.575 19.262 1.00 76.19 123 MET A O 1
ATOM 981 N N . VAL A 1 124 ? -5.385 9.216 18.635 1.00 78.94 124 VAL A N 1
ATOM 982 C CA . VAL A 1 124 ? -5.332 10.257 17.625 1.00 78.94 124 VAL A CA 1
ATOM 983 C C . VAL A 1 124 ? -4.940 9.668 16.278 1.00 78.94 124 VAL A C 1
ATOM 985 O O . VAL A 1 124 ? -4.002 8.872 16.178 1.00 78.94 124 VAL A O 1
ATOM 988 N N . LEU A 1 125 ? -5.660 10.088 15.240 1.00 80.25 125 LEU A N 1
ATOM 989 C CA . LEU A 1 125 ? -5.367 9.781 13.848 1.00 80.25 125 LEU A CA 1
ATOM 990 C C . LEU A 1 125 ? -4.486 10.889 13.264 1.00 80.25 125 LEU A C 1
ATOM 992 O O . LEU A 1 125 ? -4.870 12.060 13.254 1.00 80.25 125 LEU A O 1
ATOM 996 N N . VAL A 1 126 ? -3.307 10.514 12.778 1.00 78.31 126 VAL A N 1
ATOM 997 C CA . VAL A 1 126 ? -2.315 11.393 12.161 1.00 78.31 126 VAL A CA 1
ATOM 998 C C . VAL A 1 126 ? -2.545 11.436 10.653 1.00 78.31 126 VAL A C 1
ATOM 1000 O O . VAL A 1 126 ? -2.206 10.501 9.918 1.00 78.31 126 VAL A O 1
ATOM 1003 N N . VAL A 1 127 ? -3.098 12.554 10.194 1.00 80.50 127 VAL A N 1
ATOM 1004 C CA . VAL A 1 127 ? -3.346 12.839 8.773 1.00 80.50 127 VAL A CA 1
ATOM 1005 C C . VAL A 1 127 ? -2.049 13.326 8.108 1.00 80.50 127 VAL A C 1
ATOM 1007 O O . VAL A 1 127 ? -1.217 13.946 8.779 1.00 80.50 127 VAL A O 1
ATOM 1010 N N . PRO A 1 128 ? -1.816 13.035 6.813 1.00 77.69 128 PRO A N 1
ATOM 1011 C CA . PRO A 1 128 ? -0.685 13.590 6.069 1.00 77.69 128 PRO A CA 1
ATOM 1012 C C 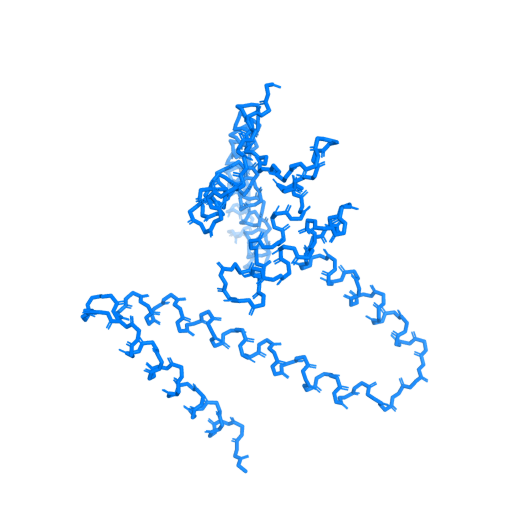. PRO A 1 128 ? -0.612 15.123 6.162 1.00 77.69 128 PRO A C 1
ATOM 1014 O O . PRO A 1 128 ? -1.613 15.827 6.033 1.00 77.69 128 PRO A O 1
ATOM 1017 N N . THR A 1 129 ? 0.600 15.643 6.370 1.00 78.69 129 THR A N 1
ATOM 1018 C CA . THR A 1 129 ? 0.866 17.088 6.428 1.00 78.69 129 THR A CA 1
ATOM 1019 C C . THR A 1 129 ? 0.990 17.670 5.018 1.00 78.69 129 THR A C 1
ATOM 1021 O O . THR A 1 129 ? 1.349 16.943 4.087 1.00 78.69 129 THR A O 1
ATOM 1024 N N . PRO A 1 130 ? 0.790 18.988 4.818 1.00 78.69 130 PRO A N 1
ATOM 1025 C CA . PRO A 1 130 ? 1.013 19.627 3.514 1.00 78.69 130 PRO A CA 1
ATOM 1026 C C . PRO A 1 130 ? 2.435 19.390 2.976 1.00 78.69 130 PRO A C 1
ATOM 1028 O O . PRO A 1 130 ? 2.631 19.223 1.774 1.00 78.69 130 PRO A O 1
ATOM 1031 N N . LYS A 1 131 ? 3.430 19.273 3.865 1.00 80.00 131 LYS A N 1
ATOM 1032 C CA . LYS A 1 131 ? 4.809 18.908 3.506 1.00 80.00 131 LYS A CA 1
ATOM 1033 C C . LYS A 1 131 ? 4.900 17.502 2.900 1.00 80.00 131 LYS A C 1
ATOM 1035 O O . LYS A 1 131 ? 5.661 17.305 1.957 1.00 80.00 131 LYS A O 1
ATOM 1040 N N . SER A 1 132 ? 4.116 16.541 3.399 1.00 77.50 132 SER A N 1
ATOM 1041 C CA . SER A 1 132 ? 4.046 15.189 2.828 1.00 77.50 132 SER A CA 1
ATOM 1042 C C . SER A 1 132 ? 3.502 15.199 1.399 1.00 77.50 132 SER A C 1
ATOM 1044 O O . SER A 1 132 ? 4.042 14.493 0.556 1.00 77.50 132 SER A O 1
ATOM 1046 N N . TYR A 1 133 ? 2.507 16.040 1.097 1.00 80.25 133 TYR A N 1
ATOM 1047 C CA . TYR A 1 133 ? 1.981 16.188 -0.266 1.00 80.25 133 TYR A CA 1
ATOM 1048 C C . TYR A 1 133 ? 3.008 16.782 -1.232 1.00 80.25 133 TYR A C 1
ATOM 1050 O O . TYR A 1 133 ? 3.173 16.276 -2.339 1.00 80.25 133 TYR A O 1
ATOM 1058 N N . ILE A 1 134 ? 3.736 17.819 -0.807 1.00 83.94 134 ILE A N 1
ATOM 1059 C CA . ILE A 1 134 ? 4.788 18.443 -1.624 1.00 83.94 134 ILE A CA 1
ATOM 1060 C C . ILE A 1 134 ? 5.908 17.437 -1.919 1.00 83.94 134 ILE A C 1
ATOM 1062 O O . ILE A 1 134 ? 6.372 17.343 -3.054 1.00 83.94 134 ILE A O 1
ATOM 1066 N N . LEU A 1 135 ? 6.319 16.658 -0.914 1.00 81.69 135 LEU A N 1
ATOM 1067 C CA . LEU A 1 135 ? 7.350 15.634 -1.071 1.00 81.69 135 LEU A CA 1
ATOM 1068 C C . LEU A 1 135 ? 6.872 14.484 -1.970 1.00 81.69 135 LEU A C 1
ATOM 1070 O O . LEU A 1 135 ? 7.601 14.052 -2.856 1.00 81.69 135 LEU A O 1
ATOM 1074 N N . ALA A 1 136 ? 5.637 14.013 -1.799 1.00 83.50 136 ALA A N 1
ATOM 1075 C CA . ALA A 1 136 ? 5.067 12.983 -2.663 1.00 83.50 136 ALA A CA 1
ATOM 1076 C C . ALA A 1 136 ? 4.988 13.454 -4.125 1.00 83.50 136 ALA A C 1
ATOM 1078 O O . ALA A 1 136 ? 5.376 12.723 -5.036 1.00 83.50 136 ALA A O 1
ATOM 1079 N N . ALA A 1 137 ? 4.554 14.697 -4.353 1.00 84.25 137 ALA A N 1
ATOM 1080 C CA . ALA A 1 137 ? 4.483 15.295 -5.681 1.00 84.25 137 ALA A CA 1
ATOM 1081 C C . ALA A 1 137 ? 5.868 15.456 -6.330 1.00 84.25 137 ALA A C 1
ATOM 1083 O O . ALA A 1 137 ? 6.021 15.176 -7.522 1.00 84.25 137 ALA A O 1
ATOM 1084 N N . SER A 1 138 ? 6.890 15.859 -5.566 1.00 85.50 138 SER A N 1
ATOM 1085 C CA . SER A 1 138 ? 8.254 15.988 -6.089 1.00 85.50 138 SER A CA 1
ATOM 1086 C C . SER A 1 138 ? 8.865 14.629 -6.437 1.00 85.50 138 SER A C 1
ATOM 1088 O O . SER A 1 138 ? 9.461 14.486 -7.505 1.00 85.50 138 SER A O 1
ATOM 1090 N N . VAL A 1 139 ? 8.642 13.606 -5.606 1.00 84.62 139 VAL A N 1
ATOM 1091 C CA . VAL A 1 139 ? 9.083 12.228 -5.873 1.00 84.62 139 VAL A CA 1
ATOM 1092 C C . VAL A 1 139 ? 8.374 11.641 -7.095 1.00 84.62 139 VAL A C 1
ATOM 1094 O O . VAL A 1 139 ? 9.038 11.054 -7.948 1.00 84.62 139 VAL A O 1
ATOM 1097 N N . LEU A 1 140 ? 7.058 11.835 -7.234 1.00 85.25 140 LEU A N 1
ATOM 1098 C CA . LEU A 1 140 ? 6.308 11.402 -8.420 1.00 85.25 140 LEU A CA 1
ATOM 1099 C C . LEU A 1 140 ? 6.797 12.098 -9.692 1.00 85.25 140 LEU A C 1
ATOM 1101 O O . LEU A 1 140 ? 6.968 11.444 -10.717 1.00 85.25 140 LEU A O 1
ATOM 1105 N N . SER A 1 141 ? 7.071 13.402 -9.620 1.00 85.69 141 SER A N 1
ATOM 1106 C CA . SER A 1 141 ? 7.598 14.166 -10.756 1.00 85.69 141 SER A CA 1
ATOM 1107 C C . SER A 1 141 ? 8.978 13.661 -11.178 1.00 85.69 141 SER A C 1
ATOM 1109 O O . SER A 1 141 ? 9.235 13.459 -12.363 1.00 85.69 141 SER A O 1
ATOM 1111 N N . LEU A 1 142 ? 9.857 13.384 -10.211 1.00 88.19 142 LEU A N 1
ATOM 1112 C CA . LEU A 1 142 ? 11.184 12.834 -10.476 1.00 88.19 142 LEU A CA 1
ATOM 1113 C C . LEU A 1 142 ? 11.106 11.417 -11.062 1.00 88.19 142 LEU A C 1
ATOM 1115 O O . LEU A 1 142 ? 11.813 11.113 -12.020 1.00 88.19 142 LEU A O 1
ATOM 1119 N N . LEU A 1 143 ? 10.207 10.573 -10.546 1.00 86.25 143 LEU A N 1
ATOM 1120 C CA . LEU A 1 143 ? 9.926 9.246 -11.101 1.00 86.25 143 LEU A CA 1
ATOM 1121 C C . LEU A 1 143 ? 9.372 9.318 -12.525 1.00 86.25 143 LEU A C 1
ATOM 1123 O O . LEU A 1 143 ? 9.744 8.491 -13.352 1.00 86.25 143 LEU A O 1
ATOM 1127 N N . ALA A 1 144 ? 8.527 10.301 -12.835 1.00 85.75 144 ALA A N 1
ATOM 1128 C CA . ALA A 1 144 ? 7.993 10.502 -14.178 1.00 85.75 144 ALA A CA 1
ATOM 1129 C C . ALA A 1 144 ? 9.087 10.915 -15.178 1.00 85.75 144 ALA A C 1
ATOM 1131 O O . ALA A 1 144 ? 9.143 10.381 -16.286 1.00 85.75 144 ALA A O 1
ATOM 1132 N N . ILE A 1 145 ? 9.999 11.809 -14.779 1.00 88.06 145 ILE A N 1
ATOM 1133 C CA . ILE A 1 145 ? 11.166 12.178 -15.597 1.00 88.06 145 ILE A CA 1
ATOM 1134 C C . ILE A 1 145 ? 12.072 10.960 -15.803 1.00 88.06 145 ILE A C 1
ATOM 1136 O O . ILE A 1 145 ? 12.482 10.674 -16.929 1.00 88.06 145 ILE A O 1
ATOM 1140 N N . LEU A 1 146 ? 12.346 10.209 -14.732 1.00 87.00 146 LEU A N 1
ATOM 1141 C CA . LEU A 1 146 ? 13.156 8.997 -14.795 1.00 87.00 146 LEU A CA 1
ATOM 1142 C C . LEU A 1 146 ? 12.523 7.949 -15.721 1.00 87.00 146 LEU A C 1
ATOM 1144 O O . LEU A 1 146 ? 13.235 7.372 -16.532 1.00 87.00 146 LEU A O 1
ATOM 1148 N N . MET A 1 147 ? 11.203 7.752 -15.653 1.00 85.81 147 MET A N 1
ATOM 1149 C CA . MET A 1 147 ? 10.430 6.892 -16.559 1.00 85.81 147 MET A CA 1
ATOM 1150 C C . MET A 1 147 ? 10.599 7.289 -18.019 1.00 85.81 147 MET A C 1
ATOM 1152 O O . MET A 1 147 ? 10.799 6.424 -18.862 1.00 85.81 147 MET A O 1
ATOM 1156 N N . LEU A 1 148 ? 10.537 8.585 -18.322 1.00 86.12 148 LEU A N 1
ATOM 1157 C CA . LEU A 1 148 ? 10.713 9.107 -19.677 1.00 86.12 148 LEU A CA 1
ATOM 1158 C C . LEU A 1 148 ? 12.116 8.810 -20.220 1.00 86.12 148 LEU A C 1
ATOM 1160 O O . LEU A 1 148 ? 12.262 8.323 -21.341 1.00 86.12 148 LEU A O 1
ATOM 1164 N N . LEU A 1 149 ? 13.146 9.036 -19.403 1.00 85.75 149 LEU A N 1
ATOM 1165 C CA . LEU A 1 149 ? 14.533 8.718 -19.751 1.00 85.75 149 LEU A CA 1
ATOM 1166 C C . LEU A 1 149 ? 14.749 7.204 -19.907 1.00 85.75 149 LEU A C 1
ATOM 1168 O O . LEU A 1 149 ? 15.423 6.754 -20.837 1.00 85.75 149 LEU A O 1
ATOM 1172 N N . LEU A 1 150 ? 14.145 6.403 -19.028 1.00 83.88 150 LEU A N 1
ATOM 1173 C CA . LEU A 1 150 ? 14.209 4.947 -19.095 1.00 83.88 150 LEU A CA 1
ATOM 1174 C C . LEU A 1 150 ? 13.474 4.399 -20.312 1.00 83.88 150 LEU A C 1
ATOM 1176 O O . LEU A 1 150 ? 14.013 3.537 -20.986 1.00 83.88 150 LEU A O 1
ATOM 1180 N N . ALA A 1 151 ? 12.305 4.928 -20.659 1.00 82.31 151 ALA A N 1
ATOM 1181 C CA . ALA A 1 151 ? 11.586 4.534 -21.864 1.00 82.31 151 ALA A CA 1
ATOM 1182 C C . ALA A 1 151 ? 12.412 4.818 -23.127 1.00 82.31 151 ALA A C 1
ATOM 1184 O O . ALA A 1 151 ? 12.515 3.951 -23.989 1.00 82.31 151 ALA A O 1
ATOM 1185 N N . MET A 1 152 ? 13.066 5.982 -23.206 1.00 82.50 152 MET A N 1
ATOM 1186 C CA . MET A 1 152 ? 13.946 6.345 -24.327 1.00 82.50 152 MET A CA 1
ATOM 1187 C C . MET A 1 152 ? 15.141 5.390 -24.464 1.00 82.50 152 MET A C 1
ATOM 1189 O O . MET A 1 152 ? 15.454 4.924 -25.559 1.00 82.50 152 MET A O 1
ATOM 1193 N N . THR A 1 153 ? 15.803 5.075 -23.348 1.00 80.62 153 THR A N 1
ATOM 1194 C CA . THR A 1 153 ? 16.987 4.197 -23.326 1.00 80.62 153 THR A CA 1
ATOM 1195 C C . THR A 1 153 ? 16.632 2.726 -23.528 1.00 80.62 153 THR A C 1
ATOM 1197 O O . THR A 1 153 ? 17.277 2.043 -24.320 1.00 80.62 153 THR A O 1
ATOM 1200 N N . ILE A 1 154 ? 15.572 2.241 -22.879 1.00 78.69 154 ILE A N 1
ATOM 1201 C CA . ILE A 1 154 ? 15.044 0.886 -23.055 1.00 78.69 154 ILE A CA 1
ATOM 1202 C C . ILE A 1 154 ? 14.585 0.685 -24.496 1.00 78.69 154 ILE A C 1
ATOM 1204 O O . ILE A 1 154 ? 14.895 -0.348 -25.072 1.00 78.69 154 ILE A O 1
ATOM 1208 N N . TRP A 1 155 ? 13.891 1.650 -25.105 1.00 78.44 155 TRP A N 1
ATOM 1209 C CA . TRP A 1 155 ? 13.450 1.536 -26.496 1.00 78.44 155 TRP A CA 1
ATOM 1210 C C . TRP A 1 155 ? 14.630 1.362 -27.459 1.00 78.44 155 TRP A C 1
ATOM 1212 O O . TRP A 1 155 ? 14.615 0.468 -28.305 1.00 78.44 155 TRP A O 1
ATOM 1222 N N . ALA A 1 156 ? 15.691 2.154 -27.274 1.00 76.94 156 ALA A N 1
ATOM 1223 C CA . ALA A 1 156 ? 16.916 2.030 -28.058 1.00 76.94 156 ALA A CA 1
ATOM 1224 C C . ALA A 1 156 ? 17.573 0.645 -27.896 1.00 76.94 156 ALA A C 1
ATOM 1226 O O . ALA A 1 156 ? 17.999 0.051 -28.883 1.00 76.94 156 ALA A O 1
ATOM 1227 N N . VAL A 1 157 ? 17.598 0.094 -26.679 1.00 73.62 157 VAL A N 1
ATOM 1228 C CA . VAL A 1 157 ? 18.218 -1.211 -26.383 1.00 73.62 157 VAL A CA 1
ATOM 1229 C C . VAL A 1 157 ? 17.354 -2.393 -26.837 1.00 73.62 157 VAL A C 1
ATOM 1231 O O . VAL A 1 157 ? 17.875 -3.332 -27.434 1.00 73.62 157 VAL A O 1
ATOM 1234 N N . ILE A 1 158 ? 16.037 -2.353 -26.610 1.00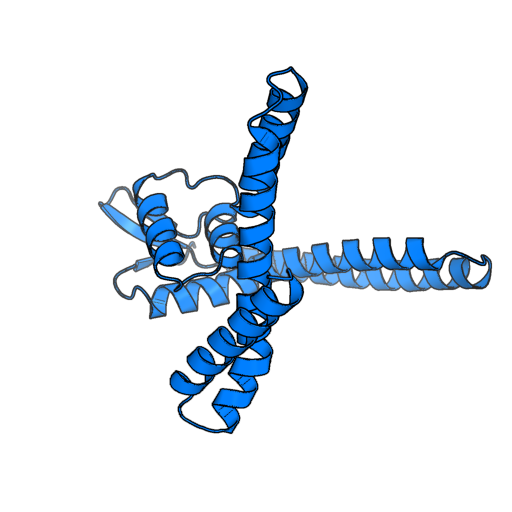 69.94 158 ILE A N 1
ATOM 1235 C CA . ILE A 1 158 ? 15.095 -3.395 -27.055 1.00 69.94 158 ILE A CA 1
ATOM 1236 C C . ILE A 1 158 ? 15.121 -3.515 -28.579 1.00 69.94 158 ILE A C 1
ATOM 1238 O O . ILE A 1 158 ? 15.063 -4.625 -29.093 1.00 69.94 158 ILE A O 1
ATOM 1242 N N . SER A 1 159 ? 15.257 -2.397 -29.303 1.00 74.06 159 SER A N 1
ATOM 1243 C CA . SER A 1 159 ? 15.333 -2.423 -30.769 1.00 74.06 159 SER A CA 1
ATOM 1244 C C . SER A 1 159 ? 16.559 -3.164 -31.325 1.00 74.06 159 SER A C 1
ATOM 1246 O O . SER A 1 159 ? 16.580 -3.492 -32.507 1.00 74.06 159 SER A O 1
ATOM 1248 N N . GLN A 1 160 ? 17.570 -3.433 -30.488 1.00 78.00 160 GLN A N 1
ATOM 1249 C CA . GLN A 1 160 ? 18.829 -4.072 -30.881 1.00 78.00 160 GLN A CA 1
ATOM 1250 C C . GLN A 1 160 ? 19.027 -5.486 -30.313 1.00 78.00 160 GLN A C 1
ATOM 1252 O O . GLN A 1 160 ? 19.929 -6.184 -30.772 1.00 78.00 160 GLN A O 1
ATOM 1257 N N . ILE A 1 161 ? 18.241 -5.915 -29.317 1.00 76.75 161 ILE A N 1
ATOM 1258 C CA . ILE A 1 161 ? 18.465 -7.178 -28.595 1.00 76.75 161 ILE A CA 1
ATOM 1259 C C . ILE A 1 161 ? 17.185 -8.019 -28.562 1.00 76.75 161 ILE A C 1
ATOM 1261 O O . ILE A 1 161 ? 16.231 -7.703 -27.845 1.00 76.75 161 ILE A O 1
ATOM 1265 N N . ASP A 1 162 ? 17.217 -9.163 -29.247 1.00 61.62 162 ASP A N 1
ATOM 1266 C CA . ASP A 1 162 ? 16.214 -10.218 -29.100 1.00 61.62 162 ASP A CA 1
ATOM 1267 C C . ASP A 1 162 ? 16.306 -10.830 -27.691 1.00 61.62 162 ASP A C 1
ATOM 1269 O O . ASP A 1 162 ? 17.302 -11.451 -27.322 1.00 61.62 162 ASP A O 1
ATOM 1273 N N . GLY A 1 163 ? 15.269 -10.621 -26.871 1.00 66.94 163 GLY A N 1
ATOM 1274 C CA . GLY A 1 163 ? 15.203 -11.121 -25.487 1.00 66.94 163 GLY A CA 1
ATOM 1275 C C . GLY A 1 163 ? 15.216 -10.051 -24.388 1.00 66.94 163 GLY A C 1
ATOM 1276 O O . GLY A 1 163 ? 15.314 -10.389 -23.212 1.00 66.94 163 GLY A O 1
ATOM 1277 N N . ALA A 1 164 ? 15.066 -8.767 -24.725 1.00 70.19 164 ALA A N 1
ATOM 1278 C CA . ALA A 1 164 ? 15.023 -7.675 -23.744 1.00 70.19 164 ALA A CA 1
ATOM 1279 C C . ALA A 1 164 ? 13.682 -7.535 -22.969 1.00 70.19 164 ALA A C 1
ATOM 1281 O O . ALA A 1 164 ? 13.592 -6.771 -22.005 1.00 70.19 164 ALA A O 1
ATOM 1282 N N . LEU A 1 165 ? 12.648 -8.306 -23.332 1.00 71.06 165 LEU A N 1
ATOM 1283 C CA . LEU A 1 165 ? 11.325 -8.343 -22.679 1.00 71.06 165 LEU A CA 1
ATOM 1284 C C . LEU A 1 165 ? 11.346 -8.576 -21.148 1.00 71.06 165 LEU A C 1
ATOM 1286 O O . LEU A 1 165 ? 10.720 -7.792 -20.433 1.00 71.06 165 LEU A O 1
ATOM 1290 N N . PRO A 1 166 ? 12.047 -9.588 -20.595 1.00 76.50 166 PRO A N 1
ATOM 1291 C CA . PRO A 1 166 ? 12.120 -9.799 -19.144 1.00 76.50 166 PRO A CA 1
ATOM 1292 C C . PRO A 1 166 ? 12.796 -8.641 -18.394 1.00 76.50 166 PRO A C 1
ATOM 1294 O O . PRO A 1 166 ? 12.399 -8.303 -17.274 1.00 76.50 166 PRO A O 1
ATOM 1297 N N . ILE A 1 167 ? 13.786 -7.992 -19.014 1.00 74.50 167 ILE A N 1
ATOM 1298 C CA . ILE A 1 167 ? 14.454 -6.822 -18.433 1.00 74.50 167 ILE A CA 1
ATOM 1299 C C . ILE A 1 167 ? 13.465 -5.657 -18.380 1.00 74.50 167 ILE A C 1
ATOM 1301 O O . ILE A 1 167 ? 13.265 -5.080 -17.318 1.00 74.50 167 ILE A O 1
ATOM 1305 N N . ALA A 1 168 ? 12.764 -5.376 -19.478 1.00 74.69 168 ALA A N 1
ATOM 1306 C CA . ALA A 1 168 ? 11.747 -4.329 -19.520 1.00 74.69 168 ALA A CA 1
ATOM 1307 C C . ALA A 1 168 ? 10.610 -4.566 -18.509 1.00 74.69 168 ALA A C 1
ATOM 1309 O O . ALA A 1 168 ? 10.186 -3.637 -17.823 1.00 74.69 168 ALA A O 1
ATOM 1310 N N . TYR A 1 169 ? 10.159 -5.815 -18.365 1.00 79.50 169 TYR A N 1
ATOM 1311 C CA . TYR A 1 169 ? 9.109 -6.185 -17.416 1.00 79.50 169 TYR A CA 1
ATOM 1312 C C . TYR A 1 169 ? 9.537 -5.976 -15.957 1.00 79.50 169 TYR A C 1
ATOM 1314 O O . TYR A 1 169 ? 8.811 -5.353 -15.183 1.00 79.50 169 TYR A O 1
ATOM 1322 N N . SER A 1 170 ? 10.726 -6.454 -15.575 1.00 79.94 170 SER A N 1
ATOM 1323 C CA . SER A 1 170 ? 11.244 -6.284 -14.208 1.00 79.94 170 SER A CA 1
ATOM 1324 C C . SER A 1 170 ? 11.459 -4.811 -13.847 1.00 79.94 170 SER A C 1
ATOM 1326 O O . SER A 1 170 ? 11.125 -4.385 -12.739 1.00 79.94 170 SER A O 1
ATOM 1328 N N . LEU A 1 171 ? 11.937 -4.014 -14.802 1.00 78.06 171 LEU A N 1
ATOM 1329 C CA . LEU A 1 171 ? 12.151 -2.582 -14.627 1.00 78.06 171 LEU A CA 1
ATOM 1330 C C . LEU A 1 171 ? 10.819 -1.822 -14.539 1.00 78.06 171 LEU A C 1
ATOM 1332 O O . LEU A 1 171 ? 10.643 -0.997 -13.645 1.00 78.06 171 LEU A O 1
ATOM 1336 N N . GLY A 1 172 ? 9.838 -2.173 -15.374 1.00 77.69 172 GLY A N 1
ATOM 1337 C CA . GLY A 1 172 ? 8.474 -1.649 -15.284 1.00 77.69 172 GLY A CA 1
ATOM 1338 C C . GLY A 1 172 ? 7.793 -1.986 -13.953 1.00 77.69 172 GLY A C 1
ATOM 1339 O O . GLY A 1 172 ? 7.183 -1.114 -13.335 1.00 77.69 172 GLY A O 1
ATOM 1340 N N . ALA A 1 173 ? 7.957 -3.216 -13.457 1.00 79.19 173 ALA A N 1
ATOM 1341 C CA . ALA A 1 173 ? 7.429 -3.635 -12.159 1.00 79.19 173 ALA A CA 1
ATOM 1342 C C . ALA A 1 173 ? 8.063 -2.855 -10.994 1.00 79.19 173 ALA A C 1
ATOM 1344 O O . ALA A 1 173 ? 7.354 -2.418 -10.084 1.00 79.19 173 ALA A O 1
ATOM 1345 N N . LEU A 1 174 ? 9.382 -2.629 -11.037 1.00 77.19 174 LEU A N 1
ATOM 1346 C CA . LEU A 1 174 ? 10.089 -1.824 -10.041 1.00 77.19 174 LEU A CA 1
ATOM 1347 C C . LEU A 1 174 ? 9.578 -0.379 -10.026 1.00 77.19 174 LEU A C 1
ATOM 1349 O O . LEU A 1 174 ? 9.317 0.176 -8.959 1.00 77.19 174 LEU A O 1
ATOM 1353 N N . ILE A 1 175 ? 9.396 0.225 -11.199 1.00 77.50 175 ILE A N 1
ATOM 1354 C CA . ILE A 1 175 ? 8.912 1.602 -11.279 1.00 77.50 175 ILE A CA 1
ATOM 1355 C C . ILE A 1 175 ? 7.453 1.701 -10.827 1.00 77.50 175 ILE A C 1
ATOM 1357 O O . ILE A 1 175 ? 7.115 2.599 -10.056 1.00 77.50 175 ILE A O 1
ATOM 1361 N N . GLY A 1 176 ? 6.601 0.751 -11.220 1.00 76.12 176 GLY A N 1
ATOM 1362 C CA . GLY A 1 176 ? 5.223 0.670 -10.734 1.00 76.12 176 GLY A CA 1
ATOM 1363 C C . GLY A 1 176 ? 5.151 0.577 -9.206 1.00 76.12 176 GLY A C 1
ATOM 1364 O O . GLY A 1 176 ? 4.333 1.251 -8.578 1.00 76.12 176 GLY A O 1
ATOM 1365 N N . PHE A 1 177 ? 6.057 -0.187 -8.589 1.00 78.62 177 PHE A N 1
ATOM 1366 C CA . PHE A 1 177 ? 6.177 -0.261 -7.133 1.00 78.62 177 PHE A CA 1
ATOM 1367 C C . PHE A 1 177 ? 6.574 1.086 -6.504 1.00 78.62 177 PHE A C 1
ATOM 1369 O O . PHE A 1 177 ? 5.982 1.492 -5.503 1.00 78.62 177 PHE A O 1
ATOM 1376 N N . LEU A 1 178 ? 7.530 1.807 -7.098 1.00 74.88 178 LEU A N 1
ATOM 1377 C CA . LEU A 1 178 ? 7.977 3.116 -6.606 1.00 74.88 178 LEU A CA 1
ATOM 1378 C C . LEU A 1 178 ? 6.898 4.198 -6.748 1.00 74.88 178 LEU A C 1
ATOM 1380 O O . LEU A 1 178 ? 6.661 4.946 -5.801 1.00 74.88 178 LEU A O 1
ATOM 1384 N N . LEU A 1 179 ? 6.204 4.242 -7.889 1.00 74.75 179 LEU A N 1
ATOM 1385 C CA . LEU A 1 179 ? 5.057 5.128 -8.125 1.00 74.75 179 LEU A CA 1
ATOM 1386 C C . LEU A 1 179 ? 3.963 4.898 -7.082 1.00 74.75 179 LEU A C 1
ATOM 1388 O O . LEU A 1 179 ? 3.470 5.849 -6.476 1.00 74.75 179 LEU A O 1
ATOM 1392 N N . ARG A 1 180 ? 3.631 3.629 -6.824 1.00 77.69 180 ARG A N 1
ATOM 1393 C CA . ARG A 1 180 ? 2.643 3.258 -5.811 1.00 77.69 180 ARG A CA 1
ATOM 1394 C C . ARG A 1 180 ? 3.082 3.679 -4.410 1.00 77.69 180 ARG A C 1
ATOM 1396 O O . ARG A 1 180 ? 2.293 4.268 -3.687 1.00 77.69 180 ARG A O 1
ATOM 1403 N N . SER A 1 181 ? 4.345 3.456 -4.049 1.00 73.31 181 SER A N 1
ATOM 1404 C CA . SER A 1 181 ? 4.877 3.876 -2.748 1.00 73.31 181 SER A CA 1
ATOM 1405 C C . SER A 1 181 ? 4.880 5.398 -2.570 1.00 73.31 181 SER A C 1
ATOM 1407 O O . SER A 1 181 ? 4.661 5.881 -1.460 1.00 73.31 181 SER A O 1
ATOM 1409 N N . ALA A 1 182 ? 5.143 6.157 -3.635 1.00 73.62 182 ALA A N 1
ATOM 1410 C CA . ALA A 1 182 ? 5.095 7.615 -3.607 1.00 73.62 182 ALA A CA 1
ATOM 1411 C C . ALA A 1 182 ? 3.652 8.122 -3.469 1.00 73.62 182 ALA A C 1
ATOM 1413 O O . ALA A 1 182 ? 3.394 9.015 -2.664 1.00 73.62 182 ALA A O 1
ATOM 1414 N N . TYR A 1 183 ? 2.699 7.506 -4.171 1.00 79.94 183 TYR A N 1
ATOM 1415 C CA . TYR A 1 183 ? 1.273 7.799 -4.020 1.00 79.94 183 TYR A CA 1
ATOM 1416 C C . TYR A 1 183 ? 0.767 7.500 -2.599 1.00 79.94 183 TYR A C 1
ATOM 1418 O O . TYR A 1 183 ? 0.152 8.355 -1.953 1.00 79.94 183 TYR A O 1
ATOM 1426 N N . ASP A 1 184 ? 1.099 6.313 -2.084 1.00 78.56 184 ASP A N 1
ATOM 1427 C CA . ASP A 1 184 ? 0.700 5.847 -0.756 1.00 78.56 184 ASP A CA 1
ATOM 1428 C C . ASP A 1 184 ? 1.254 6.744 0.367 1.00 78.56 184 ASP A C 1
ATOM 1430 O O . ASP A 1 184 ? 0.700 6.768 1.461 1.00 78.56 184 ASP A O 1
ATOM 1434 N N . SER A 1 185 ? 2.305 7.532 0.111 1.00 75.12 185 SER A N 1
ATOM 1435 C CA . SER A 1 185 ? 2.915 8.419 1.111 1.00 75.12 185 SER A CA 1
ATOM 1436 C C . SER A 1 185 ? 2.086 9.656 1.479 1.00 75.12 185 SER A C 1
ATOM 1438 O O . SER A 1 185 ? 2.285 10.218 2.563 1.00 75.12 185 SER A O 1
ATOM 1440 N N . ALA A 1 186 ? 1.149 10.056 0.617 1.00 78.88 186 ALA A N 1
ATOM 1441 C CA . ALA A 1 186 ? 0.281 11.210 0.830 1.00 78.88 186 ALA A CA 1
ATOM 1442 C C . ALA A 1 186 ? -1.188 10.850 0.579 1.00 78.88 186 ALA A C 1
ATOM 1444 O O . ALA A 1 186 ? -1.937 10.676 1.537 1.00 78.88 186 ALA A O 1
ATOM 1445 N N . TRP A 1 187 ? -1.583 10.665 -0.683 1.00 77.38 187 TRP A N 1
ATOM 1446 C CA . TRP A 1 187 ? -2.980 10.422 -1.060 1.00 77.38 187 TRP A CA 1
ATOM 1447 C C . TRP A 1 187 ? -3.524 9.097 -0.522 1.00 77.38 187 TRP A C 1
ATOM 1449 O O . TRP A 1 187 ? -4.625 9.076 0.019 1.00 77.38 187 TRP A O 1
ATOM 1459 N N . GLY A 1 188 ? -2.735 8.017 -0.563 1.00 78.56 188 GLY A N 1
ATOM 1460 C CA . GLY A 1 188 ? -3.175 6.733 -0.001 1.00 78.56 188 GLY A CA 1
ATOM 1461 C C . GLY A 1 188 ? -3.397 6.786 1.517 1.00 78.56 188 GLY A C 1
ATOM 1462 O O . GLY A 1 188 ? -4.317 6.160 2.038 1.00 78.56 188 GLY A O 1
ATOM 1463 N N . ARG A 1 189 ? -2.610 7.585 2.251 1.00 79.94 189 ARG A N 1
ATOM 1464 C CA . ARG A 1 189 ? -2.840 7.817 3.689 1.00 79.94 189 ARG A CA 1
ATOM 1465 C C . ARG A 1 189 ? -4.086 8.647 3.953 1.00 79.94 189 ARG A C 1
ATOM 1467 O O . ARG A 1 189 ? -4.751 8.402 4.952 1.00 79.94 189 ARG A O 1
ATOM 1474 N N . ASP A 1 190 ? -4.370 9.630 3.111 1.00 81.50 190 ASP A N 1
ATOM 1475 C CA . ASP A 1 190 ? -5.545 10.488 3.259 1.00 81.50 190 ASP A CA 1
ATOM 1476 C C . ASP A 1 190 ? -6.840 9.692 3.069 1.00 81.50 190 ASP A C 1
ATOM 1478 O O . ASP A 1 190 ? -7.744 9.742 3.904 1.00 81.50 190 ASP A O 1
ATOM 1482 N N . GLU A 1 191 ? -6.869 8.842 2.042 1.00 79.75 191 GLU A N 1
ATOM 1483 C CA . GLU A 1 191 ? -7.980 7.932 1.778 1.00 79.75 191 GLU A CA 1
ATOM 1484 C C . GLU A 1 191 ? -8.201 6.969 2.956 1.00 79.75 191 GLU A C 1
ATOM 1486 O O . GLU A 1 191 ? -9.317 6.834 3.464 1.00 79.75 191 GLU A O 1
ATOM 1491 N N . ILE A 1 192 ? -7.126 6.375 3.483 1.00 81.44 192 ILE A N 1
ATOM 1492 C CA . ILE A 1 192 ? -7.194 5.501 4.662 1.00 81.44 192 ILE A CA 1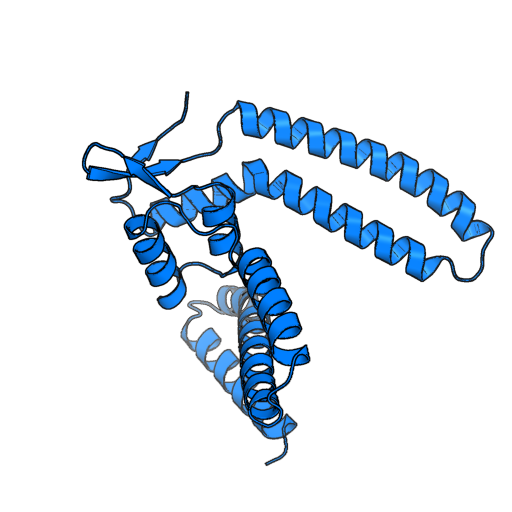
ATOM 1493 C C . ILE A 1 192 ? -7.655 6.268 5.901 1.00 81.44 192 ILE A C 1
ATOM 1495 O O . ILE A 1 192 ? -8.472 5.755 6.665 1.00 81.44 192 ILE A O 1
ATOM 1499 N N . ALA A 1 193 ? -7.166 7.490 6.109 1.00 81.44 193 ALA A N 1
ATOM 1500 C CA . ALA A 1 193 ? -7.567 8.309 7.243 1.00 81.44 193 ALA A CA 1
ATOM 1501 C C . ALA A 1 193 ? -9.065 8.642 7.188 1.00 81.44 193 ALA A C 1
ATOM 1503 O O . ALA A 1 193 ? -9.753 8.531 8.203 1.00 81.44 193 ALA A O 1
ATOM 1504 N N . SER A 1 194 ? -9.588 8.970 6.003 1.00 79.88 194 SER A N 1
ATOM 1505 C CA . SER A 1 194 ? -11.018 9.216 5.798 1.00 79.88 194 SER A CA 1
ATOM 1506 C C . SER A 1 194 ? -11.869 7.974 6.104 1.00 79.88 194 SER A C 1
ATOM 1508 O O . SER A 1 194 ? -12.885 8.071 6.795 1.00 79.88 194 SER A O 1
ATOM 1510 N N . CYS A 1 195 ? -11.403 6.792 5.688 1.00 79.56 195 CYS A N 1
ATOM 1511 C CA . CYS A 1 195 ? -12.067 5.517 5.944 1.00 79.56 195 CYS A CA 1
ATOM 1512 C C . CYS A 1 195 ? -12.066 5.161 7.441 1.00 79.56 195 CYS A C 1
ATOM 1514 O O . CYS A 1 195 ? -13.107 4.823 8.003 1.00 79.56 195 CYS A O 1
ATOM 1516 N N . ILE A 1 196 ? -10.928 5.315 8.127 1.00 79.25 196 ILE A N 1
ATOM 1517 C CA . ILE A 1 196 ? -10.828 5.075 9.576 1.00 79.25 196 ILE A CA 1
ATOM 1518 C C . ILE A 1 196 ? -11.727 6.041 10.347 1.00 79.25 196 ILE A C 1
ATOM 1520 O O . ILE A 1 196 ? -12.414 5.615 11.271 1.00 79.25 196 ILE A O 1
ATOM 1524 N N . HIS A 1 197 ? -11.770 7.316 9.959 1.00 79.19 197 HIS A N 1
ATOM 1525 C CA . HIS A 1 197 ? -12.643 8.299 10.596 1.00 79.19 197 HIS A CA 1
ATOM 1526 C C . HIS A 1 197 ? -14.132 7.956 10.417 1.00 79.19 197 HIS A C 1
ATOM 1528 O O . HIS A 1 197 ? -14.919 8.125 11.346 1.00 79.19 197 HIS A O 1
ATOM 1534 N N . ALA A 1 198 ? -14.525 7.422 9.255 1.00 78.44 198 ALA A N 1
ATOM 1535 C CA . ALA A 1 198 ? -15.890 6.947 9.021 1.00 78.44 198 ALA A CA 1
ATOM 1536 C C . ALA A 1 198 ? -16.237 5.701 9.860 1.00 78.44 198 ALA A C 1
ATOM 1538 O O . ALA A 1 198 ? -17.361 5.567 10.341 1.00 78.44 198 ALA A O 1
ATOM 1539 N N . LEU A 1 199 ? -15.274 4.796 10.059 1.00 73.62 199 LEU A N 1
ATOM 1540 C CA . LEU A 1 199 ? -15.455 3.557 10.825 1.00 73.62 199 LEU A CA 1
ATOM 1541 C C . LEU A 1 199 ? -15.380 3.767 12.344 1.00 73.62 199 LEU A C 1
ATOM 1543 O O . LEU A 1 199 ? -15.985 3.006 13.103 1.00 73.62 199 LEU A O 1
ATOM 1547 N N . VAL A 1 200 ? -14.615 4.767 12.783 1.00 76.06 200 VAL A N 1
ATOM 1548 C CA . VAL A 1 200 ? -14.262 5.021 14.182 1.00 76.06 200 VAL A CA 1
ATOM 1549 C C . VAL A 1 200 ? -14.362 6.530 14.474 1.00 76.06 200 VAL A C 1
ATOM 1551 O O . VAL A 1 200 ? -13.347 7.204 14.655 1.00 76.06 200 VAL A O 1
ATOM 1554 N N . PRO A 1 201 ? -15.584 7.091 14.553 1.00 72.00 201 PRO A N 1
ATOM 1555 C CA . PRO A 1 201 ? -15.795 8.540 14.656 1.00 72.00 201 PRO A CA 1
ATOM 1556 C C . PRO A 1 201 ? -15.352 9.145 15.998 1.00 72.00 201 PRO A C 1
ATOM 1558 O O . PRO A 1 201 ? -15.247 10.360 16.131 1.00 72.00 201 PRO A O 1
ATOM 1561 N N . TRP A 1 202 ? -15.093 8.313 17.011 1.00 74.38 202 TRP A N 1
ATOM 1562 C CA . TRP A 1 202 ? -14.583 8.751 18.313 1.00 74.38 202 TRP A CA 1
ATOM 1563 C C . TRP A 1 202 ? -13.066 8.996 18.321 1.00 74.38 202 TRP A C 1
ATOM 1565 O O . TRP A 1 202 ? -12.539 9.527 19.301 1.00 74.38 202 TRP A O 1
ATOM 1575 N N . LEU A 1 203 ? -12.356 8.630 17.249 1.00 73.56 203 LEU A N 1
ATOM 1576 C CA . LEU A 1 203 ? -10.919 8.852 17.120 1.00 73.56 203 LEU A CA 1
ATOM 1577 C C . LEU A 1 203 ? -10.665 10.308 16.701 1.00 73.56 203 LEU A C 1
ATOM 1579 O O . LEU A 1 203 ? -11.116 10.752 15.646 1.00 73.56 203 LEU A O 1
ATOM 1583 N N . ARG A 1 204 ? -9.957 11.080 17.535 1.00 72.00 204 ARG A N 1
A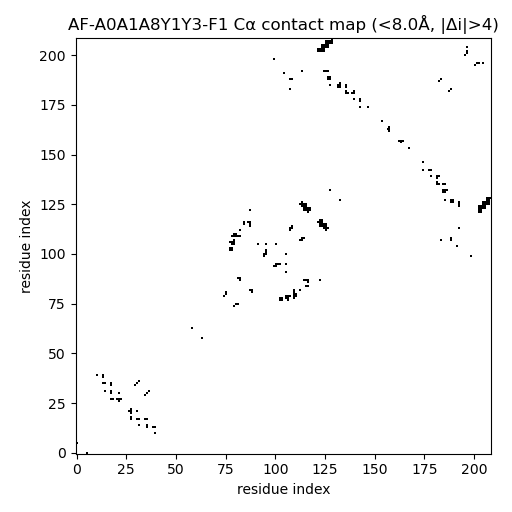TOM 1584 C CA . ARG A 1 204 ? -9.707 12.501 17.247 1.00 72.00 204 ARG A CA 1
ATOM 1585 C C . ARG A 1 204 ? -8.709 12.639 16.101 1.00 72.00 204 ARG A C 1
ATOM 1587 O O . ARG A 1 204 ? -7.677 11.974 16.079 1.00 72.00 204 ARG A O 1
ATOM 1594 N N . VAL A 1 205 ? -8.986 13.542 15.169 1.00 71.75 205 VAL A N 1
ATOM 1595 C CA . VAL A 1 205 ? -8.075 13.854 14.064 1.00 71.75 205 VAL A CA 1
ATOM 1596 C C . VAL A 1 205 ? -7.067 14.906 14.532 1.00 71.75 205 VAL A C 1
ATOM 1598 O O . VAL A 1 205 ? -7.461 16.040 14.798 1.00 71.75 205 VAL A O 1
ATOM 1601 N N . CYS A 1 206 ? -5.773 14.571 14.610 1.00 64.81 206 CYS A N 1
ATOM 1602 C CA . CYS A 1 206 ? -4.733 15.603 14.701 1.00 64.81 206 CYS A CA 1
ATOM 1603 C C . CYS A 1 206 ? -4.291 15.985 13.300 1.00 64.81 206 CYS A C 1
ATOM 1605 O O . CYS A 1 206 ? -3.741 15.166 12.559 1.00 64.81 206 CYS A O 1
ATOM 1607 N N . LYS A 1 207 ? -4.409 17.273 12.996 1.00 59.34 207 LYS A N 1
ATOM 1608 C CA . LYS A 1 207 ? -3.561 17.892 11.984 1.00 59.34 207 LYS A CA 1
ATOM 1609 C C . LYS A 1 207 ? -2.209 18.161 12.643 1.00 59.34 207 LYS A C 1
ATOM 1611 O O . LYS A 1 207 ? -2.148 18.880 13.634 1.00 59.34 207 LYS A O 1
ATOM 1616 N N . GLN A 1 208 ? -1.156 17.514 12.152 1.00 55.25 208 GLN A N 1
ATOM 1617 C CA . GLN A 1 208 ? 0.210 17.913 12.488 1.00 55.25 208 GLN A CA 1
ATOM 1618 C C . GLN A 1 208 ? 0.491 19.240 11.771 1.00 55.25 208 GLN A C 1
ATOM 1620 O O . GLN A 1 208 ? 0.370 19.300 10.545 1.00 55.25 208 GLN A O 1
ATOM 1625 N N . GLU A 1 209 ? 0.800 20.287 12.535 1.00 41.19 209 GLU A N 1
ATOM 1626 C CA . GLU A 1 209 ? 1.281 21.581 12.022 1.00 41.19 209 GLU A CA 1
ATOM 1627 C C . GLU A 1 209 ? 2.741 21.492 11.536 1.00 41.19 209 GLU A C 1
ATOM 1629 O O . GLU A 1 209 ? 3.550 20.770 12.168 1.00 41.19 209 GLU A O 1
#

Secondary structure (DSSP, 8-state):
--HHHHHHHHHHHHHHHHHHH-SSHHHHHHHHHHHHHHHHHHHHHHHHHHHHHHTTSS--SHHHHHHHHHHHHHHHHHH-SPPS-HHHHHHHHHHHHTTSS-HHHHHHHHHTT-EEE-TTS-EEEEPPPHHHHHHHHHHHHHHHHHHHHHHHHHHHHHTT-TT-HHHHHHHHHHHHHHHHHHHHTTHHHHHHHHHHHHH-TTSEEEPP-

Sequence (209 aa):
MSKEEEDLREFERVLEELAREARSPSDLRSKLLCDASARLDDISAQRTLVDREAHCQDSGGLPHKVVRYLATKWESLRRGPALSDPLARGVVDGLVESGRITVKQRRLINLYQMIRFQESGSMVLVVPTPKSYILAASVLSLLAILMLLLAMTIWAVISQIDGALPIAYSLGALIGFLLRSAYDSAWGRDEIASCIHALVPWLRVCKQE

pLDDT: mean 70.6, std 10.19, range [41.19, 88.19]

Foldseek 3Di:
DDPVVVLVVVLVVLLVVLVVVAPDPVSSVVCCVPVSVVVSVVVVVVVVVVVVVVVPPPDDDPVVVVVVVVVVVVVCVQQPAAQPDVVQNVVLVVCVVVVLDDSNLNNLCRNVVQWDQDPVRAIEGEADAPVLVVQLVVQLVVLVVVVVVCCVVLVVVCVPDDPCVVVVVVVVVVSVVSNVVSCCSHVVRNVSSVSCCVVPVRHHYDYDD

Organism: NCBI:txid1860101